Protein AF-A0AAT9HQ01-F1 (afdb_monomer)

Radius of gyration: 21.05 Å; Cα contacts (8 Å, |Δi|>4): 400; chains: 1; bounding box: 46×64×64 Å

Mean predicted aligned error: 8.13 Å

Structure (mmCIF, N/CA/C/O backbone):
data_AF-A0AAT9HQ01-F1
#
_entry.id   AF-A0AAT9HQ01-F1
#
loop_
_atom_site.group_PDB
_atom_site.id
_atom_site.type_symbol
_atom_site.label_atom_id
_atom_site.label_alt_id
_atom_site.label_comp_id
_atom_site.label_asym_id
_atom_site.label_entity_id
_atom_site.label_seq_id
_atom_site.pdbx_PDB_ins_code
_atom_site.Cartn_x
_atom_site.Cartn_y
_atom_site.Cartn_z
_atom_site.occupancy
_atom_site.B_iso_or_equiv
_atom_site.auth_seq_id
_atom_site.auth_comp_id
_atom_site.auth_asym_id
_atom_site.auth_atom_id
_atom_site.pdbx_PDB_model_num
ATOM 1 N N . MET A 1 1 ? 4.605 -14.565 6.034 1.00 62.78 1 MET A N 1
ATOM 2 C CA . MET A 1 1 ? 3.516 -14.767 7.022 1.00 62.78 1 MET A CA 1
ATOM 3 C C . MET A 1 1 ? 3.678 -13.737 8.124 1.00 62.78 1 MET A C 1
ATOM 5 O O . MET A 1 1 ? 4.737 -13.688 8.738 1.00 62.78 1 MET A O 1
ATOM 9 N N . GLY A 1 2 ? 2.665 -12.899 8.318 1.00 86.69 2 GLY A N 1
ATOM 10 C CA . GLY A 1 2 ? 2.632 -11.809 9.292 1.00 86.69 2 GLY A CA 1
ATOM 11 C C . GLY A 1 2 ? 1.196 -11.314 9.465 1.00 86.69 2 GLY A C 1
ATOM 12 O O . GLY A 1 2 ? 0.296 -11.809 8.783 1.00 86.69 2 GLY A O 1
ATOM 13 N N . ASP A 1 3 ? 1.002 -10.347 10.360 1.00 94.06 3 ASP A N 1
ATOM 14 C CA . ASP A 1 3 ? -0.318 -9.856 10.751 1.00 94.06 3 ASP A CA 1
ATOM 15 C C . ASP A 1 3 ? -0.368 -8.325 10.662 1.00 94.06 3 ASP A C 1
ATOM 17 O O . ASP A 1 3 ? 0.546 -7.636 11.123 1.00 94.06 3 ASP A O 1
ATOM 21 N N . GLY A 1 4 ? -1.485 -7.786 10.176 1.00 96.31 4 GLY A N 1
ATOM 22 C CA . GLY A 1 4 ? -1.849 -6.389 10.403 1.00 96.31 4 GLY A CA 1
ATOM 23 C C . GLY A 1 4 ? -2.552 -6.271 11.750 1.00 96.31 4 GLY A C 1
ATOM 24 O O . GLY A 1 4 ? -3.586 -6.908 11.962 1.00 96.31 4 GLY A O 1
ATOM 25 N N . ILE A 1 5 ? -2.013 -5.483 12.685 1.00 96.75 5 ILE A N 1
ATOM 26 C CA . ILE A 1 5 ? -2.546 -5.422 14.054 1.00 96.75 5 ILE A CA 1
ATOM 27 C C . ILE A 1 5 ? -2.873 -3.988 14.463 1.00 96.75 5 ILE A C 1
ATOM 29 O O . ILE A 1 5 ? -2.060 -3.076 14.327 1.00 96.75 5 ILE A O 1
ATOM 33 N N . LEU A 1 6 ? -4.069 -3.802 15.025 1.00 97.25 6 LEU A N 1
ATOM 34 C CA . LEU A 1 6 ? -4.474 -2.572 15.692 1.00 97.25 6 LEU A CA 1
ATOM 35 C C . LEU A 1 6 ? -4.334 -2.751 17.207 1.00 97.25 6 LEU A C 1
ATOM 37 O O . LEU A 1 6 ? -5.050 -3.551 17.811 1.00 97.25 6 LEU A O 1
ATOM 41 N N . PHE A 1 7 ? -3.452 -1.974 17.835 1.00 95.88 7 PHE A N 1
ATOM 42 C CA . PHE A 1 7 ? -3.237 -1.997 19.283 1.00 95.88 7 PHE A CA 1
ATOM 43 C C . PHE A 1 7 ? -3.794 -0.747 19.975 1.00 95.88 7 PHE A C 1
ATOM 45 O O . PHE A 1 7 ? -3.790 0.357 19.430 1.00 95.88 7 PHE A O 1
ATOM 52 N N . SER A 1 8 ? -4.238 -0.915 21.217 1.00 96.00 8 SER A N 1
ATOM 53 C CA . SER A 1 8 ? -4.388 0.174 22.177 1.00 96.00 8 SER A CA 1
ATOM 54 C C . SER A 1 8 ? -3.085 0.334 22.948 1.00 96.00 8 SER A C 1
ATOM 56 O O . SER A 1 8 ? -2.619 -0.628 23.556 1.00 96.00 8 SER A O 1
ATOM 58 N N . ILE A 1 9 ? -2.559 1.556 22.976 1.00 96.12 9 ILE A N 1
ATOM 59 C CA . ILE A 1 9 ? -1.420 1.970 23.812 1.00 96.12 9 ILE A CA 1
ATOM 60 C C . ILE A 1 9 ? -1.845 2.994 24.874 1.00 96.12 9 ILE A C 1
ATOM 62 O O . ILE A 1 9 ? -1.054 3.826 25.301 1.00 96.12 9 ILE A O 1
ATOM 66 N N . LYS A 1 10 ? -3.126 2.980 25.275 1.00 96.06 10 LYS A N 1
ATOM 67 C CA . LYS A 1 10 ? -3.632 3.872 26.334 1.00 96.06 10 LYS A CA 1
ATOM 68 C C . LYS A 1 10 ? -2.868 3.673 27.650 1.00 96.06 10 LYS A C 1
ATOM 70 O O . LYS A 1 10 ? -2.647 4.638 28.369 1.00 96.06 10 LYS A O 1
ATOM 75 N N . ASP A 1 11 ? -2.502 2.427 27.932 1.00 96.81 11 ASP A N 1
ATOM 76 C CA . ASP A 1 11 ? -1.495 2.048 28.917 1.00 96.81 11 ASP A CA 1
ATOM 77 C C . ASP A 1 11 ? -0.272 1.531 28.132 1.00 96.81 11 ASP A C 1
ATOM 79 O O . ASP A 1 11 ? -0.338 0.425 27.585 1.00 96.81 11 ASP A O 1
ATOM 83 N N . PRO A 1 12 ? 0.796 2.338 27.973 1.00 95.81 12 PRO A N 1
ATOM 84 C CA . PRO A 1 12 ? 1.951 1.969 27.154 1.00 95.81 12 PRO A CA 1
ATOM 85 C C . PRO A 1 12 ? 2.730 0.760 27.680 1.00 95.81 12 PRO A C 1
ATOM 87 O O . PRO A 1 12 ? 3.329 0.039 26.886 1.00 95.81 12 PRO A O 1
ATOM 90 N N . GLU A 1 13 ? 2.709 0.515 28.994 1.00 97.62 13 GLU A N 1
ATOM 91 C CA . GLU A 1 13 ? 3.384 -0.636 29.611 1.00 97.62 13 GLU A CA 1
ATOM 92 C C . GLU A 1 13 ? 2.579 -1.929 29.429 1.00 97.62 13 GLU A C 1
ATOM 94 O O . GLU A 1 13 ? 3.114 -3.034 29.539 1.00 97.62 13 GLU A O 1
ATOM 99 N N . ARG A 1 14 ? 1.281 -1.804 29.123 1.00 96.88 14 ARG A N 1
ATOM 100 C CA . ARG A 1 14 ? 0.354 -2.926 28.942 1.00 96.88 14 ARG A CA 1
ATOM 101 C C . ARG A 1 14 ? -0.478 -2.759 27.666 1.00 96.88 14 ARG A C 1
ATOM 103 O O . ARG A 1 14 ? -1.708 -2.633 27.740 1.00 96.88 14 ARG A O 1
ATOM 110 N N . PRO A 1 15 ? 0.156 -2.785 26.479 1.00 96.56 15 PRO A N 1
ATOM 111 C CA . PRO A 1 15 ? -0.559 -2.652 25.222 1.00 96.56 15 PRO A CA 1
ATOM 112 C C . PRO A 1 15 ? -1.536 -3.814 25.033 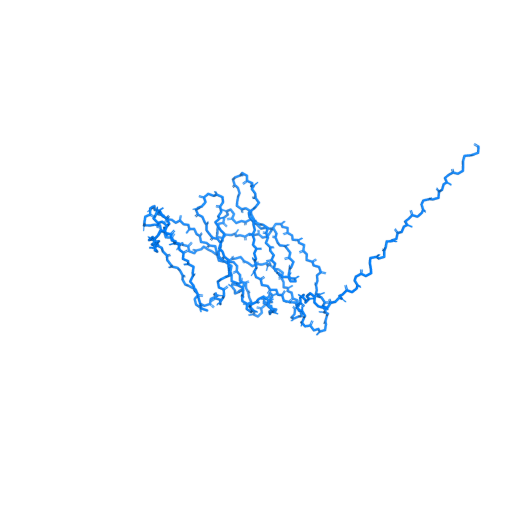1.00 96.56 15 PRO A C 1
ATOM 114 O O . PRO A 1 15 ? -1.274 -4.954 25.424 1.00 96.56 15 PRO A O 1
ATOM 117 N N . ARG A 1 16 ? -2.672 -3.538 24.392 1.00 96.62 16 ARG A N 1
ATOM 118 C CA . ARG A 1 16 ? -3.693 -4.559 24.123 1.00 96.62 16 ARG A CA 1
ATOM 119 C C . ARG A 1 16 ? -4.059 -4.599 22.652 1.00 96.62 16 ARG A C 1
ATOM 121 O O . ARG A 1 16 ? -4.331 -3.565 22.049 1.00 96.62 16 ARG A O 1
ATOM 128 N N . VAL A 1 17 ? -4.156 -5.804 22.099 1.00 97.19 17 VAL A N 1
ATOM 129 C CA . VAL A 1 17 ? -4.714 -6.032 20.761 1.00 97.19 17 VAL A CA 1
ATOM 130 C C . VAL A 1 17 ? -6.189 -5.634 20.754 1.00 97.19 17 VAL A C 1
ATOM 132 O O . VAL A 1 17 ? -6.977 -6.112 21.573 1.00 97.19 17 VAL A O 1
ATOM 135 N N . ILE A 1 18 ? -6.556 -4.733 19.849 1.00 97.69 18 ILE A N 1
ATOM 136 C CA . ILE A 1 18 ? -7.951 -4.394 19.564 1.00 97.69 18 ILE A CA 1
ATOM 137 C C . ILE A 1 18 ? -8.469 -5.299 18.452 1.00 97.69 18 ILE A C 1
ATOM 139 O O . ILE A 1 18 ? -9.523 -5.904 18.612 1.00 97.69 18 ILE A O 1
ATOM 143 N N . ASP A 1 19 ? -7.725 -5.389 17.352 1.00 98.12 19 ASP A N 1
ATOM 144 C CA . ASP A 1 19 ? -8.092 -6.223 16.216 1.00 98.12 19 ASP A CA 1
ATOM 145 C C . ASP A 1 19 ? -6.855 -6.689 15.449 1.00 98.12 19 ASP A C 1
ATOM 147 O O . ASP A 1 19 ? -5.778 -6.092 15.566 1.00 98.12 19 ASP A O 1
ATOM 151 N N . ARG A 1 20 ? -7.019 -7.760 14.677 1.00 97.12 20 ARG A N 1
ATOM 152 C CA . ARG A 1 20 ? -5.961 -8.402 13.899 1.00 97.12 20 ARG A CA 1
ATOM 153 C C . ARG A 1 20 ? -6.525 -8.903 12.578 1.00 97.12 20 ARG A C 1
ATOM 155 O O . ARG A 1 20 ? -7.566 -9.554 12.561 1.00 97.12 20 ARG A O 1
ATOM 162 N N . VAL A 1 21 ? -5.793 -8.661 11.501 1.00 97.00 21 VAL A N 1
ATOM 163 C CA . VAL A 1 21 ? -6.095 -9.181 10.168 1.00 97.00 21 VAL A CA 1
ATOM 164 C C . VAL A 1 21 ? -4.926 -9.993 9.637 1.00 97.00 21 VAL A C 1
ATOM 166 O O . VAL A 1 21 ? -3.764 -9.719 9.939 1.00 97.00 21 VAL A O 1
ATOM 169 N N . GLN A 1 22 ? -5.268 -11.002 8.848 1.00 96.00 22 GLN A N 1
ATOM 170 C CA . GLN A 1 22 ? -4.336 -11.853 8.129 1.00 96.00 22 GLN A CA 1
ATOM 171 C C . GLN A 1 22 ? -4.837 -12.001 6.702 1.00 96.00 22 GLN A C 1
ATOM 173 O O . GLN A 1 22 ? -6.042 -12.097 6.466 1.00 96.00 22 GLN A O 1
ATOM 178 N N . ASP A 1 23 ? -3.899 -12.059 5.772 1.00 94.75 23 ASP A N 1
ATOM 179 C CA . ASP A 1 23 ? -4.165 -12.289 4.362 1.00 94.75 23 ASP A CA 1
ATOM 180 C C . ASP A 1 23 ? -3.096 -13.239 3.832 1.00 94.75 23 ASP A C 1
ATOM 182 O O . ASP A 1 23 ? -2.093 -12.848 3.250 1.00 94.75 23 ASP A O 1
ATOM 186 N N . ASN A 1 24 ? -3.296 -14.525 4.110 1.00 91.81 24 ASN A N 1
ATOM 187 C CA . ASN A 1 24 ? -2.327 -15.565 3.769 1.00 91.81 24 ASN A CA 1
ATOM 188 C C . ASN A 1 24 ? -2.343 -15.931 2.275 1.00 91.81 24 ASN A C 1
ATOM 190 O O . ASN A 1 24 ? -1.598 -16.820 1.867 1.00 91.81 24 ASN A O 1
ATOM 194 N N . VAL A 1 25 ? -3.214 -15.294 1.484 1.00 93.06 25 VAL A N 1
ATOM 195 C CA . VAL A 1 25 ? -3.329 -15.521 0.040 1.00 93.06 25 VAL A CA 1
ATOM 196 C C . VAL A 1 25 ? -2.535 -14.465 -0.718 1.00 93.06 25 VAL A C 1
ATOM 198 O O . VAL A 1 25 ? -1.745 -14.825 -1.591 1.00 93.06 25 VAL A O 1
ATOM 201 N N . ASN A 1 26 ? -2.714 -13.185 -0.374 1.00 93.75 26 ASN A N 1
ATOM 202 C CA . ASN A 1 26 ? -2.123 -12.087 -1.134 1.00 93.75 26 ASN A CA 1
ATOM 203 C C . ASN A 1 26 ? -0.935 -11.415 -0.439 1.00 93.75 26 ASN A C 1
ATOM 205 O O . ASN A 1 26 ? -0.061 -10.915 -1.140 1.00 93.75 26 ASN A O 1
ATOM 209 N N . PHE A 1 27 ? -0.862 -11.433 0.898 1.00 94.19 27 PHE A N 1
ATOM 210 C CA . PHE A 1 27 ? 0.226 -10.795 1.645 1.00 94.19 27 PHE A CA 1
ATOM 211 C C . PHE A 1 27 ? 1.318 -11.793 2.035 1.00 94.19 27 PHE A C 1
ATOM 213 O O . PHE A 1 27 ? 1.088 -12.764 2.766 1.00 94.19 27 P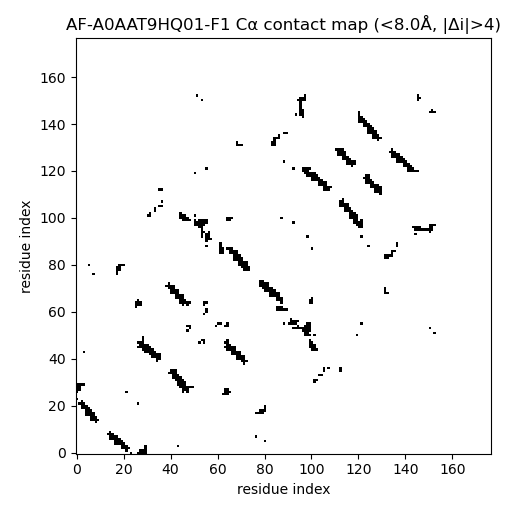HE A O 1
ATOM 220 N N . ALA A 1 28 ? 2.553 -11.504 1.632 1.00 90.56 28 ALA A N 1
ATOM 221 C CA . ALA A 1 28 ? 3.721 -12.298 1.998 1.00 90.56 28 ALA A CA 1
ATOM 222 C C . ALA A 1 28 ? 4.529 -11.655 3.135 1.00 90.56 28 ALA A C 1
ATOM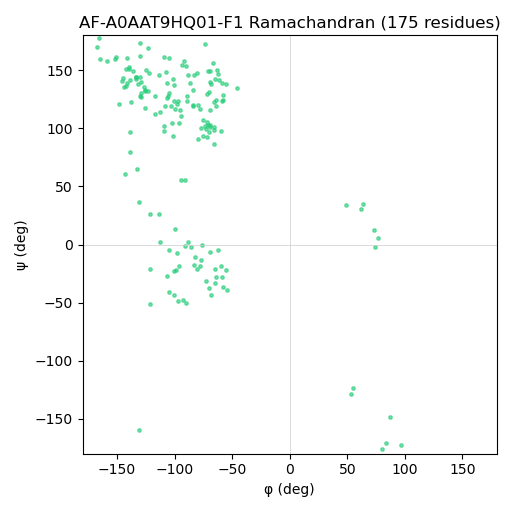 224 O O . ALA A 1 28 ? 4.928 -12.355 4.083 1.00 90.56 28 ALA A O 1
ATOM 225 N N . PHE A 1 29 ? 4.738 -10.339 3.059 1.00 90.56 29 PHE A N 1
ATOM 226 C CA . PHE A 1 29 ? 5.628 -9.567 3.916 1.00 90.56 29 PHE A CA 1
ATOM 227 C C . PHE A 1 29 ? 4.996 -8.228 4.323 1.00 90.56 29 PHE A C 1
ATOM 229 O O . PHE A 1 29 ? 5.060 -7.234 3.608 1.00 90.56 29 PHE A O 1
ATOM 236 N N . TRP A 1 30 ? 4.403 -8.200 5.517 1.00 94.75 30 TRP A N 1
ATOM 237 C CA . TRP A 1 30 ? 3.790 -7.006 6.104 1.00 94.75 30 TRP A CA 1
ATOM 238 C C . TRP A 1 30 ? 4.874 -5.998 6.499 1.00 94.75 30 TRP A C 1
ATOM 240 O O . TRP A 1 30 ? 5.482 -6.123 7.561 1.00 94.75 30 TRP A O 1
ATOM 250 N N . HIS A 1 31 ? 5.126 -5.022 5.633 1.00 95.50 31 HIS A N 1
ATOM 251 C CA . HIS A 1 31 ? 6.282 -4.136 5.734 1.00 95.50 31 HIS A CA 1
ATOM 252 C C . HIS A 1 31 ? 5.991 -2.844 6.504 1.00 95.50 31 HIS A C 1
ATOM 254 O O . HIS A 1 31 ? 6.748 -2.455 7.392 1.00 95.50 31 HIS A O 1
ATOM 260 N N . SER A 1 32 ? 4.887 -2.167 6.176 1.00 95.62 32 SER A N 1
ATOM 261 C CA . SER A 1 32 ? 4.564 -0.857 6.746 1.00 95.62 32 SER A CA 1
ATOM 262 C C . SER A 1 32 ? 3.073 -0.698 7.034 1.00 95.62 32 SER A C 1
ATOM 264 O O . SER A 1 32 ? 2.244 -1.437 6.499 1.00 95.62 32 SER A O 1
ATOM 266 N N . ALA A 1 33 ? 2.738 0.260 7.903 1.00 96.94 33 ALA A N 1
ATOM 267 C CA . ALA A 1 33 ? 1.368 0.636 8.224 1.00 96.94 33 ALA A CA 1
ATOM 268 C C . ALA A 1 33 ? 1.244 2.163 8.317 1.00 96.94 33 ALA A C 1
ATOM 270 O O . ALA A 1 33 ? 1.916 2.793 9.135 1.00 96.94 33 ALA A O 1
ATOM 271 N N . THR A 1 34 ? 0.355 2.756 7.520 1.00 97.69 34 THR A N 1
ATOM 272 C CA . THR A 1 34 ? 0.124 4.208 7.504 1.00 97.69 34 THR A CA 1
ATOM 273 C C . THR A 1 34 ? -1.349 4.517 7.724 1.00 97.69 34 THR A C 1
ATOM 275 O O . THR A 1 34 ? -2.202 4.149 6.916 1.00 97.69 34 THR A O 1
ATOM 278 N N . PHE A 1 35 ? -1.673 5.214 8.813 1.00 97.75 35 PHE A N 1
ATOM 279 C CA . PHE A 1 35 ? -3.016 5.763 9.001 1.00 97.75 35 PHE A CA 1
ATOM 280 C C . PHE A 1 35 ? -3.249 6.931 8.050 1.00 97.75 35 PHE A C 1
ATOM 282 O O . PHE A 1 35 ? -2.318 7.674 7.763 1.00 97.75 35 PHE A O 1
ATOM 289 N N . ASN A 1 36 ? -4.491 7.144 7.614 1.00 97.75 36 ASN A N 1
ATOM 290 C CA . ASN A 1 36 ? -4.861 8.410 6.980 1.00 97.75 36 ASN A CA 1
ATOM 291 C C . ASN A 1 36 ? -4.963 9.548 8.016 1.00 97.75 36 ASN A C 1
ATOM 293 O O . ASN A 1 36 ? -4.952 9.313 9.224 1.00 97.75 36 ASN A O 1
ATOM 297 N N . GLN A 1 37 ? -5.151 10.791 7.557 1.00 95.12 37 GLN A N 1
ATOM 298 C CA . GLN A 1 37 ? -5.155 11.968 8.442 1.00 95.12 37 GLN A CA 1
ATOM 299 C C . GLN A 1 37 ? -6.224 11.923 9.545 1.00 95.12 37 GLN A C 1
ATOM 301 O O . GLN A 1 37 ? -6.066 12.528 10.601 1.00 95.12 37 GLN A O 1
ATOM 306 N N . LYS A 1 38 ? -7.337 11.223 9.307 1.00 96.00 38 LYS A N 1
ATOM 307 C CA . LYS A 1 38 ? -8.436 11.088 10.275 1.00 96.00 38 LYS A CA 1
ATOM 308 C C . LYS A 1 38 ? -8.288 9.870 11.188 1.00 96.00 38 LYS A C 1
ATOM 310 O O . LYS A 1 38 ? -9.169 9.647 12.016 1.00 96.00 38 LYS A O 1
ATOM 315 N N . ALA A 1 39 ? -7.234 9.071 11.008 1.00 96.38 39 ALA A N 1
ATOM 316 C CA . ALA A 1 39 ? -7.021 7.793 11.681 1.00 96.38 39 ALA A CA 1
ATOM 317 C C . ALA A 1 39 ? -8.252 6.864 11.628 1.00 96.38 39 ALA A C 1
ATOM 319 O O . ALA A 1 39 ? -8.540 6.129 12.574 1.00 96.38 39 ALA A O 1
ATOM 320 N N . ASN A 1 40 ? -9.002 6.917 10.523 1.00 97.81 40 ASN A N 1
ATOM 321 C CA . ASN A 1 40 ? -10.167 6.065 10.277 1.00 97.81 40 ASN A CA 1
ATOM 322 C C . ASN A 1 40 ? -9.941 5.069 9.132 1.00 97.81 40 ASN A C 1
ATOM 324 O O . ASN A 1 40 ? -10.848 4.309 8.799 1.00 97.81 40 ASN A O 1
ATOM 328 N N . LYS A 1 41 ? -8.741 5.070 8.552 1.00 98.38 41 LYS A N 1
ATOM 329 C CA . LYS A 1 41 ? -8.249 4.095 7.583 1.00 98.38 41 LYS A CA 1
ATOM 330 C C . LYS A 1 41 ? -6.792 3.783 7.889 1.00 98.38 41 LYS A C 1
ATOM 332 O O . LYS A 1 41 ? -6.084 4.654 8.402 1.00 98.38 41 LYS A O 1
ATOM 337 N N . VAL A 1 42 ? -6.348 2.591 7.527 1.00 98.25 42 VAL A N 1
ATOM 338 C CA . VAL A 1 42 ? -4.937 2.201 7.526 1.00 98.25 42 VAL A CA 1
ATOM 339 C C . VAL A 1 42 ? -4.595 1.537 6.199 1.00 98.25 42 VAL A C 1
ATOM 341 O O . VAL A 1 42 ? -5.384 0.761 5.656 1.00 98.25 42 VAL A O 1
ATOM 344 N N . VAL A 1 43 ? -3.427 1.880 5.676 1.00 98.38 43 VAL A N 1
ATOM 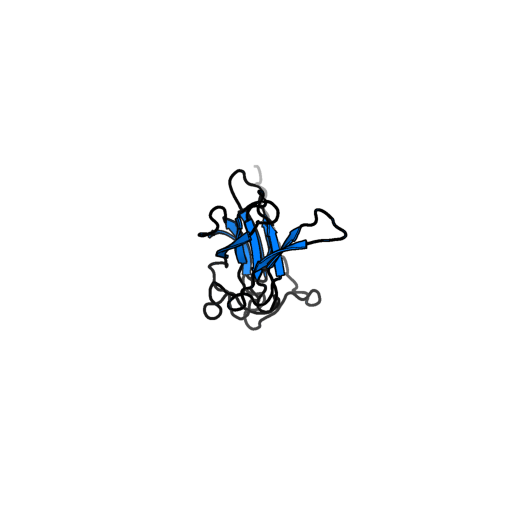345 C CA . VAL A 1 43 ? -2.801 1.233 4.528 1.00 98.38 43 VAL A CA 1
ATOM 346 C C . VAL A 1 43 ? -1.699 0.335 5.069 1.00 98.38 43 VAL A C 1
ATOM 348 O O . VAL A 1 43 ? -0.792 0.838 5.733 1.00 98.38 43 VAL A O 1
ATOM 351 N N . PHE A 1 44 ? -1.801 -0.968 4.827 1.00 97.94 44 PHE A N 1
ATOM 352 C CA . PHE A 1 44 ? -0.721 -1.920 5.077 1.00 97.94 44 PHE A CA 1
ATOM 353 C C . PHE A 1 44 ? -0.011 -2.237 3.769 1.00 97.94 44 PHE A C 1
ATOM 355 O O . PHE A 1 44 ? -0.677 -2.457 2.765 1.00 97.94 44 PHE A O 1
ATOM 362 N N . THR A 1 45 ? 1.312 -2.302 3.786 1.00 97.06 45 THR A N 1
ATOM 363 C CA . THR A 1 45 ? 2.119 -2.537 2.580 1.00 97.06 45 THR A CA 1
ATOM 364 C C . THR A 1 45 ? 2.664 -3.963 2.570 1.00 97.06 45 THR A C 1
ATOM 366 O O . THR A 1 45 ? 3.281 -4.371 3.558 1.00 97.06 45 THR A O 1
ATOM 369 N N . ASP A 1 46 ? 2.456 -4.701 1.476 1.00 95.94 46 ASP A N 1
ATOM 370 C CA . ASP A 1 46 ? 3.091 -5.999 1.218 1.00 95.94 46 ASP A CA 1
ATOM 371 C C . ASP A 1 46 ? 4.356 -5.831 0.370 1.00 95.94 46 ASP A C 1
ATOM 373 O O . ASP A 1 46 ? 4.281 -5.545 -0.824 1.00 95.94 46 ASP A O 1
ATOM 377 N N . GLU A 1 47 ? 5.522 -6.058 0.967 1.00 91.62 47 GLU A N 1
ATOM 378 C CA . GLU A 1 47 ? 6.811 -6.006 0.271 1.00 91.62 47 GLU A CA 1
ATOM 379 C C . GLU A 1 47 ? 7.237 -7.406 -0.206 1.00 91.62 47 GLU A C 1
ATOM 381 O O . GLU A 1 47 ? 8.296 -7.941 0.142 1.00 91.62 47 GLU A O 1
ATOM 386 N N . LEU A 1 48 ? 6.361 -8.045 -0.984 1.00 92.94 48 LEU A N 1
ATOM 387 C CA . LEU A 1 48 ? 6.623 -9.331 -1.627 1.00 92.94 48 LEU A CA 1
ATOM 388 C C . LEU A 1 48 ? 8.009 -9.370 -2.296 1.00 92.94 48 LEU A C 1
ATOM 390 O O . LEU A 1 48 ? 8.422 -8.458 -3.008 1.00 92.94 48 LEU A O 1
ATOM 394 N N . GLY A 1 49 ? 8.738 -10.466 -2.078 1.00 90.12 49 GLY A N 1
ATOM 395 C CA . GLY A 1 49 ? 10.097 -10.617 -2.601 1.00 90.12 49 GLY A CA 1
ATOM 396 C C . GLY A 1 49 ? 11.146 -9.764 -1.880 1.00 90.12 49 GLY A C 1
ATOM 397 O O . GLY A 1 49 ? 12.263 -9.643 -2.383 1.00 90.12 49 GLY A O 1
ATOM 398 N N . GLY A 1 50 ? 10.803 -9.179 -0.722 1.00 89.12 50 GLY A N 1
ATOM 399 C CA . GLY A 1 50 ? 11.730 -8.479 0.174 1.00 89.12 50 GLY A CA 1
ATOM 400 C C . GLY A 1 50 ? 12.398 -7.266 -0.465 1.00 89.12 50 GLY A C 1
ATOM 401 O O . GLY A 1 50 ? 13.571 -7.008 -0.208 1.00 89.12 50 GLY A O 1
ATOM 402 N N . GLY A 1 51 ? 11.703 -6.614 -1.398 1.00 87.31 51 GLY A N 1
ATOM 403 C CA . GLY A 1 51 ? 12.231 -5.471 -2.133 1.00 87.31 51 GLY A CA 1
ATOM 404 C C . GLY A 1 51 ? 13.269 -5.817 -3.198 1.00 87.31 51 GLY A C 1
ATOM 405 O O . GLY A 1 51 ? 13.719 -4.926 -3.906 1.00 87.31 51 GLY A O 1
ATOM 406 N N . GLY A 1 52 ? 13.655 -7.086 -3.353 1.00 90.44 52 GLY A N 1
ATOM 407 C CA . GLY A 1 52 ? 14.654 -7.518 -4.333 1.00 90.44 52 GLY A CA 1
ATOM 408 C C . GLY A 1 52 ? 14.074 -8.089 -5.626 1.00 90.44 52 GLY A C 1
ATOM 409 O O . GLY A 1 52 ? 14.764 -8.099 -6.635 1.00 90.44 52 GLY A O 1
ATOM 410 N N . ALA A 1 53 ? 12.827 -8.561 -5.622 1.00 93.19 53 ALA A N 1
ATOM 411 C CA . ALA A 1 53 ? 12.236 -9.250 -6.770 1.00 93.19 53 ALA A CA 1
ATOM 412 C C . ALA A 1 53 ? 11.454 -8.317 -7.710 1.00 93.19 53 ALA A C 1
ATOM 414 O O . ALA A 1 53 ? 10.901 -7.294 -7.293 1.00 93.19 53 ALA A O 1
ATOM 415 N N . ALA A 1 54 ? 11.345 -8.713 -8.979 1.00 94.12 54 ALA A N 1
ATOM 416 C CA . ALA A 1 54 ? 10.464 -8.076 -9.951 1.00 94.12 54 ALA A CA 1
ATOM 417 C C . ALA A 1 54 ? 9.023 -8.556 -9.764 1.00 94.12 54 ALA A C 1
ATOM 419 O O . ALA A 1 54 ? 8.614 -9.575 -10.313 1.00 94.12 54 ALA A O 1
ATOM 420 N N . THR A 1 55 ? 8.248 -7.845 -8.940 1.00 96.25 55 THR A N 1
ATOM 421 C CA . THR A 1 55 ? 6.875 -8.268 -8.616 1.00 96.25 55 THR A CA 1
ATOM 422 C C . THR A 1 55 ? 5.796 -7.451 -9.318 1.00 96.25 55 THR A C 1
ATOM 424 O O . THR A 1 55 ? 4.617 -7.781 -9.225 1.00 96.25 55 THR A O 1
ATOM 427 N N . CYS A 1 56 ? 6.151 -6.399 -10.054 1.00 96.00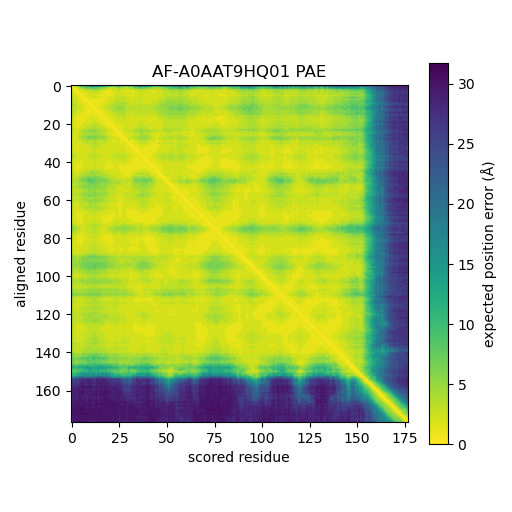 56 CYS A N 1
ATOM 428 C CA . CYS A 1 56 ? 5.204 -5.562 -10.794 1.00 96.00 56 CYS A CA 1
ATOM 429 C C . CYS A 1 56 ? 4.986 -6.061 -12.229 1.00 96.00 56 CYS A C 1
ATOM 431 O O . CYS A 1 56 ? 5.152 -5.302 -13.175 1.00 96.00 56 CYS A O 1
ATOM 433 N N . ASN A 1 57 ? 4.594 -7.321 -12.412 1.00 95.06 57 ASN A N 1
ATOM 434 C CA . ASN A 1 57 ? 4.334 -7.911 -13.729 1.00 95.06 57 ASN A CA 1
ATOM 435 C C . ASN A 1 57 ? 2.970 -8.625 -13.771 1.00 95.06 57 ASN A C 1
ATOM 437 O O . ASN A 1 57 ? 2.257 -8.720 -12.765 1.00 95.06 57 ASN A O 1
ATOM 441 N N . ALA A 1 58 ? 2.580 -9.080 -14.962 1.00 94.88 58 ALA A N 1
ATOM 442 C CA . ALA A 1 58 ? 1.276 -9.700 -15.192 1.00 94.88 58 ALA A CA 1
ATOM 443 C C . ALA A 1 58 ? 1.101 -11.025 -14.430 1.00 94.88 58 ALA A C 1
ATOM 445 O O . ALA A 1 58 ? -0.006 -11.333 -13.995 1.00 94.88 58 ALA A O 1
ATOM 446 N N . GLU A 1 59 ? 2.182 -11.787 -14.241 1.00 94.94 59 GLU A N 1
ATOM 447 C CA . GLU A 1 59 ? 2.154 -13.078 -13.546 1.00 94.94 59 GLU A CA 1
ATOM 448 C C . GLU A 1 59 ? 1.858 -12.918 -12.049 1.00 94.94 59 GLU A C 1
ATOM 450 O O . GLU A 1 59 ? 1.033 -13.645 -11.486 1.00 94.94 59 GLU A O 1
ATOM 455 N N . ILE A 1 60 ? 2.491 -11.942 -11.391 1.00 95.94 60 ILE A N 1
ATOM 456 C CA . ILE A 1 60 ? 2.216 -11.656 -9.980 1.00 95.94 60 ILE A CA 1
ATOM 457 C C . ILE A 1 60 ? 0.824 -11.045 -9.808 1.00 95.94 60 ILE A C 1
ATOM 459 O O . ILE A 1 60 ? 0.112 -11.402 -8.861 1.00 95.94 60 ILE A O 1
ATOM 463 N N . GLY A 1 61 ? 0.414 -10.192 -10.746 1.00 95.81 61 GLY A N 1
ATOM 464 C CA . GLY A 1 61 ? -0.901 -9.567 -10.755 1.00 95.81 61 GLY A CA 1
ATOM 465 C C . GLY A 1 61 ? -1.019 -8.366 -9.802 1.00 95.81 61 GLY A C 1
ATOM 466 O O . GLY A 1 61 ? -0.027 -7.927 -9.203 1.00 95.81 61 GLY A O 1
ATOM 467 N N . PRO A 1 62 ? -2.232 -7.796 -9.688 1.00 95.88 62 PRO A N 1
ATOM 468 C CA . PRO A 1 62 ? -2.464 -6.528 -8.998 1.00 95.88 62 PRO A CA 1
ATOM 469 C C . PRO A 1 62 ? -2.556 -6.644 -7.469 1.00 95.88 62 PRO A C 1
ATOM 471 O O . PRO A 1 62 ? -2.343 -5.647 -6.789 1.00 95.88 62 PRO A O 1
ATOM 474 N N . ASP A 1 63 ? -2.854 -7.830 -6.932 1.00 96.75 63 ASP A N 1
ATOM 475 C CA . ASP A 1 63 ? -3.224 -7.987 -5.514 1.00 96.75 63 ASP A CA 1
ATOM 476 C C . ASP A 1 63 ? -2.051 -8.394 -4.607 1.00 96.75 63 ASP A C 1
ATOM 478 O O . ASP A 1 63 ? -2.111 -8.217 -3.394 1.00 96.75 63 ASP A O 1
ATOM 482 N N . ARG A 1 64 ? -0.971 -8.928 -5.187 1.00 96.25 64 ARG A N 1
ATOM 483 C CA . ARG A 1 64 ? 0.227 -9.395 -4.469 1.00 96.25 64 ARG A CA 1
ATOM 484 C C . ARG A 1 64 ? 1.350 -8.368 -4.557 1.00 96.25 64 ARG A C 1
ATOM 486 O O . ARG A 1 64 ? 1.539 -7.778 -5.624 1.00 96.25 64 ARG A O 1
ATOM 493 N N . GLY A 1 65 ? 2.128 -8.172 -3.492 1.00 95.44 65 GLY A N 1
ATOM 494 C CA . GLY A 1 65 ? 3.145 -7.114 -3.458 1.00 95.44 65 GLY A CA 1
ATOM 495 C C . GLY A 1 65 ? 2.531 -5.712 -3.560 1.00 95.44 65 GLY A C 1
ATOM 496 O O . GLY A 1 65 ? 3.057 -4.845 -4.262 1.00 95.44 65 GLY A O 1
ATOM 497 N N . ALA A 1 66 ? 1.347 -5.556 -2.970 1.00 97.56 66 ALA A N 1
ATOM 498 C CA . ALA A 1 66 ? 0.455 -4.413 -3.095 1.00 97.56 66 ALA A CA 1
ATOM 499 C C . ALA A 1 66 ? 0.153 -3.802 -1.720 1.00 97.56 66 ALA A C 1
ATOM 501 O O . ALA A 1 66 ? 0.425 -4.386 -0.671 1.00 97.56 66 ALA A O 1
ATOM 502 N N . ASP A 1 67 ? -0.469 -2.631 -1.717 1.00 98.25 67 ASP A N 1
ATOM 503 C CA . ASP A 1 67 ? -1.033 -2.053 -0.508 1.00 98.25 67 ASP A CA 1
ATOM 504 C C . ASP A 1 67 ? -2.434 -2.602 -0.244 1.00 98.25 67 ASP A C 1
ATOM 506 O O . ASP A 1 67 ? -3.288 -2.600 -1.125 1.00 98.25 67 ASP A O 1
ATOM 510 N N . GLY A 1 68 ? -2.707 -3.015 0.987 1.00 98.19 68 GLY A N 1
ATOM 511 C CA . GLY A 1 68 ? -4.024 -3.388 1.482 1.00 98.19 68 GLY A CA 1
ATOM 512 C C . GLY A 1 68 ? -4.652 -2.221 2.234 1.00 98.19 68 GLY A C 1
ATOM 513 O O . GLY A 1 68 ? -4.108 -1.747 3.236 1.00 98.19 68 GLY A O 1
ATOM 514 N N . ILE A 1 69 ? -5.817 -1.764 1.777 1.00 98.69 69 ILE A N 1
ATOM 515 C CA . ILE A 1 69 ? -6.523 -0.617 2.357 1.00 98.69 69 ILE A CA 1
ATOM 516 C C . ILE A 1 69 ? -7.646 -1.121 3.257 1.00 98.69 69 ILE A C 1
ATOM 518 O O . ILE A 1 69 ? -8.551 -1.836 2.817 1.00 98.69 69 ILE A O 1
ATOM 522 N N . TYR A 1 70 ? -7.611 -0.700 4.519 1.00 98.69 70 TYR A N 1
ATOM 523 C CA . TYR A 1 70 ? -8.581 -1.088 5.534 1.00 98.69 70 TYR A CA 1
ATOM 524 C C . TYR A 1 70 ? -9.245 0.147 6.131 1.00 98.69 70 TYR A C 1
ATOM 526 O O . TYR A 1 70 ? -8.573 1.085 6.561 1.00 98.69 70 TYR A O 1
ATOM 534 N N . ASP A 1 71 ? -10.571 0.127 6.225 1.00 98.69 71 ASP A N 1
ATOM 535 C CA . ASP A 1 71 ? -11.293 1.081 7.064 1.00 98.69 71 ASP A CA 1
ATOM 536 C C . ASP A 1 71 ? -11.253 0.620 8.525 1.00 98.69 71 ASP A C 1
ATOM 538 O O . ASP A 1 71 ? -11.317 -0.575 8.821 1.00 98.69 71 ASP A O 1
ATOM 542 N N . ILE A 1 72 ? -11.229 1.577 9.448 1.00 98.56 72 ILE A N 1
ATOM 543 C CA . ILE A 1 72 ? -11.350 1.330 10.885 1.00 98.56 72 ILE A CA 1
ATOM 544 C C . ILE A 1 72 ? -12.773 1.691 11.297 1.00 98.56 72 ILE A C 1
ATOM 546 O O . ILE A 1 72 ? -13.135 2.865 11.402 1.00 98.56 72 ILE A O 1
ATOM 550 N N . VAL A 1 73 ? -13.593 0.671 11.531 1.00 98.12 73 VAL A N 1
ATOM 551 C CA . VAL A 1 73 ? -15.003 0.828 11.916 1.00 98.12 73 VAL A CA 1
ATOM 552 C C . VAL A 1 73 ? -15.195 0.541 13.399 1.00 98.12 73 VAL A C 1
ATOM 554 O O . VAL A 1 73 ? -14.369 -0.119 14.014 1.00 98.12 73 VAL A O 1
ATOM 557 N N . GLY A 1 74 ? -16.297 0.999 13.992 1.00 97.31 74 GLY A N 1
ATOM 558 C CA . GLY A 1 74 ? -16.562 0.820 15.423 1.00 97.31 74 GLY A CA 1
ATOM 559 C C . GLY A 1 74 ? -15.886 1.879 16.302 1.00 97.31 74 GLY A C 1
ATOM 560 O O . GLY A 1 74 ? -15.406 2.902 15.820 1.00 97.31 74 GLY A O 1
ATOM 561 N N . LYS A 1 75 ? -15.911 1.677 17.626 1.00 94.75 75 LYS A N 1
ATOM 562 C CA . LYS A 1 75 ? -15.418 2.654 18.616 1.00 94.75 75 LYS A CA 1
ATOM 563 C C . LYS A 1 75 ? -14.717 1.964 19.783 1.00 94.75 75 LYS A C 1
ATOM 565 O O . LYS A 1 75 ? -15.076 0.847 20.150 1.00 94.75 75 LYS A O 1
ATOM 570 N N . GLY A 1 76 ? -13.750 2.660 20.385 1.00 92.69 76 GLY A N 1
ATOM 571 C CA . GLY A 1 76 ? -13.010 2.176 21.553 1.00 92.69 76 GLY A CA 1
ATOM 572 C C . GLY A 1 76 ? -12.376 0.812 21.290 1.00 92.69 76 GLY A C 1
ATOM 573 O O . GLY A 1 76 ? -11.647 0.644 20.314 1.00 92.69 76 GLY A O 1
ATOM 574 N N . ASP A 1 77 ? -12.704 -0.159 22.131 1.00 93.25 77 ASP A N 1
ATOM 575 C CA . ASP A 1 77 ? -12.154 -1.518 22.066 1.00 93.25 77 ASP A CA 1
ATOM 576 C C . ASP A 1 77 ? -12.912 -2.436 21.108 1.00 93.25 77 ASP A C 1
ATOM 578 O O . ASP A 1 77 ? -12.522 -3.578 20.906 1.00 93.25 77 ASP A O 1
ATOM 582 N N . LYS A 1 78 ? -13.983 -1.924 20.494 1.00 95.75 78 LYS A N 1
ATOM 583 C CA . LYS A 1 78 ? -14.771 -2.611 19.467 1.00 95.75 78 LYS A CA 1
ATOM 584 C C . LYS A 1 78 ? -14.403 -2.146 18.056 1.00 95.75 78 LYS A C 1
ATOM 586 O O . LYS A 1 78 ? -15.191 -2.353 17.133 1.00 95.75 78 LYS A O 1
ATOM 591 N N . ARG A 1 79 ? -13.282 -1.430 17.897 1.00 97.56 79 ARG A N 1
ATOM 592 C CA . ARG A 1 79 ? -12.793 -1.049 16.569 1.00 97.56 79 ARG A CA 1
ATOM 593 C C . ARG A 1 79 ? -12.396 -2.303 15.797 1.00 97.56 79 ARG A C 1
ATOM 595 O O . ARG A 1 79 ? -11.861 -3.226 16.397 1.00 97.56 79 ARG A O 1
ATOM 602 N N . LYS A 1 80 ? -12.665 -2.317 14.496 1.00 98.19 80 LYS A N 1
ATOM 603 C CA . LYS A 1 80 ? -12.306 -3.414 13.599 1.00 98.19 80 LYS A CA 1
ATOM 604 C C . LYS A 1 80 ? -11.674 -2.895 12.318 1.00 98.19 80 LYS A C 1
ATOM 606 O O . LYS A 1 80 ? -12.094 -1.849 11.818 1.00 98.19 80 LYS A O 1
ATOM 611 N N . LEU A 1 81 ? -10.711 -3.643 11.803 1.00 98.50 81 LEU A N 1
ATOM 612 C CA . LEU A 1 81 ? -10.105 -3.467 10.493 1.00 98.50 81 LEU A CA 1
ATOM 613 C C . LEU A 1 81 ? -10.986 -4.168 9.456 1.00 98.50 81 LEU A C 1
ATOM 615 O O . LEU A 1 81 ? -11.209 -5.375 9.520 1.00 98.50 81 LEU A O 1
ATOM 619 N N . VAL A 1 82 ? -11.512 -3.407 8.500 1.00 98.50 82 VAL A N 1
ATOM 620 C CA . VAL A 1 82 ? -12.361 -3.930 7.424 1.00 98.50 82 VAL A CA 1
ATOM 621 C C . VAL A 1 82 ? -11.663 -3.699 6.100 1.00 98.50 82 VAL A C 1
ATOM 623 O O . VAL A 1 82 ? -11.524 -2.554 5.671 1.00 98.50 82 VAL A O 1
ATOM 626 N N . PHE A 1 83 ? -11.246 -4.790 5.459 1.00 98.44 83 PHE A N 1
ATOM 627 C CA . PHE A 1 83 ? -10.612 -4.756 4.145 1.00 98.44 83 PHE A CA 1
ATOM 628 C C . PHE A 1 83 ? -11.533 -4.117 3.100 1.00 98.44 83 PHE A C 1
ATOM 630 O O . PHE A 1 83 ? -12.746 -4.362 3.096 1.00 98.44 83 PHE A O 1
ATOM 637 N N . ARG A 1 84 ? -10.962 -3.289 2.220 1.00 98.62 84 ARG A N 1
ATOM 638 C CA . ARG A 1 84 ? -11.702 -2.579 1.170 1.00 98.62 84 ARG A CA 1
ATOM 639 C C . ARG A 1 84 ? -11.206 -2.884 -0.229 1.00 98.62 84 ARG A C 1
ATOM 641 O O . ARG A 1 84 ? -12.034 -3.192 -1.082 1.00 98.62 84 ARG A O 1
ATOM 648 N N . SER A 1 85 ? -9.909 -2.766 -0.465 1.00 98.50 85 SER A N 1
ATOM 649 C CA . SER A 1 85 ? -9.296 -3.091 -1.750 1.00 98.50 85 SER A CA 1
ATOM 650 C C . SER A 1 85 ? -7.782 -3.157 -1.616 1.00 98.50 85 SER A C 1
ATOM 652 O O . SER A 1 85 ? -7.216 -2.707 -0.615 1.00 98.50 85 SER A O 1
ATOM 654 N N . TYR A 1 86 ? -7.144 -3.643 -2.675 1.00 98.50 86 TYR A N 1
ATOM 655 C CA . TYR A 1 86 ? -5.719 -3.457 -2.883 1.00 98.50 86 TYR A CA 1
ATOM 656 C C . TYR A 1 86 ? -5.441 -2.203 -3.718 1.00 98.50 86 TYR A C 1
ATOM 658 O O . TYR A 1 86 ? -6.310 -1.724 -4.458 1.00 98.50 86 TYR A O 1
ATOM 666 N N . PHE A 1 87 ? -4.232 -1.670 -3.595 1.00 98.44 87 PHE A N 1
ATOM 667 C CA . PHE A 1 87 ? -3.650 -0.719 -4.529 1.00 98.44 87 PHE A CA 1
ATOM 668 C C . PHE A 1 87 ? -2.264 -1.206 -4.941 1.00 98.44 87 PHE A C 1
ATOM 670 O O . PHE A 1 87 ? -1.404 -1.472 -4.108 1.00 98.44 87 PHE A O 1
ATOM 677 N N . LYS A 1 88 ? -2.050 -1.287 -6.249 1.00 98.12 88 LYS A N 1
ATOM 678 C CA . LYS A 1 88 ? -0.748 -1.502 -6.864 1.00 98.12 88 LYS A CA 1
ATOM 679 C C . LYS A 1 88 ? -0.623 -0.560 -8.042 1.00 98.12 88 LYS A C 1
ATOM 681 O O . LYS A 1 88 ? -1.633 -0.211 -8.661 1.00 98.12 88 LYS A O 1
ATOM 686 N N . ILE A 1 89 ? 0.599 -0.133 -8.348 1.00 97.69 89 ILE A N 1
ATOM 687 C CA . ILE A 1 89 ? 0.829 0.697 -9.530 1.00 97.69 89 ILE A CA 1
ATOM 688 C C . ILE A 1 89 ? 0.290 -0.011 -10.789 1.00 97.69 89 ILE A C 1
ATOM 690 O O . ILE A 1 89 ? 0.461 -1.222 -10.932 1.00 97.69 89 ILE A O 1
ATOM 694 N N . PRO A 1 90 ? -0.371 0.714 -11.708 1.00 95.62 90 PRO A N 1
ATOM 695 C CA . PRO A 1 90 ? -1.044 0.107 -12.859 1.00 95.62 90 PRO A CA 1
ATOM 696 C C . PRO A 1 90 ? -0.079 -0.311 -13.976 1.00 95.62 90 PRO A C 1
ATOM 698 O O . PRO A 1 90 ? -0.477 -1.002 -14.911 1.00 95.62 90 PRO A O 1
ATOM 701 N N . ARG A 1 91 ? 1.172 0.150 -13.915 1.00 93.88 91 ARG A N 1
ATOM 702 C CA . ARG A 1 91 ? 2.211 -0.138 -14.904 1.00 93.88 91 ARG A CA 1
ATOM 703 C C . ARG A 1 91 ? 2.928 -1.442 -14.569 1.00 93.88 91 ARG A C 1
ATOM 705 O O . ARG A 1 91 ? 3.249 -1.694 -13.409 1.00 93.88 91 ARG A O 1
ATOM 712 N N . HIS A 1 92 ? 3.207 -2.235 -15.597 1.00 95.50 92 HIS A N 1
ATOM 713 C CA . HIS A 1 92 ? 4.136 -3.350 -15.484 1.00 95.50 92 HIS A CA 1
ATOM 714 C C . HIS A 1 92 ? 5.575 -2.864 -15.644 1.00 95.50 92 HIS A C 1
ATOM 716 O O . HIS A 1 92 ? 5.819 -1.935 -16.412 1.00 95.50 92 HIS A O 1
ATOM 722 N N . GLN A 1 93 ? 6.488 -3.502 -14.920 1.00 93.88 93 GLN A N 1
ATOM 723 C CA . GLN A 1 93 ? 7.929 -3.306 -15.032 1.00 93.88 93 GLN A CA 1
ATOM 724 C C . GLN A 1 93 ? 8.579 -4.534 -15.662 1.00 93.88 93 GLN A C 1
ATOM 726 O O . GLN A 1 93 ? 7.973 -5.611 -15.699 1.00 93.88 93 GLN A O 1
ATOM 731 N N . ALA A 1 94 ? 9.796 -4.366 -16.173 1.00 91.44 94 ALA A N 1
ATOM 732 C CA . ALA A 1 94 ? 10.572 -5.481 -16.688 1.00 91.44 94 ALA A CA 1
ATOM 733 C C . ALA A 1 94 ? 10.974 -6.439 -15.556 1.00 91.44 94 ALA A C 1
ATOM 735 O O . ALA A 1 94 ? 11.120 -6.044 -14.399 1.00 91.44 94 ALA A O 1
ATOM 736 N N . ASP A 1 95 ? 11.246 -7.696 -15.901 1.00 91.50 95 ASP A N 1
ATOM 737 C CA . ASP A 1 95 ? 11.721 -8.684 -14.924 1.00 91.50 95 ASP A CA 1
ATOM 738 C C . ASP A 1 95 ? 13.149 -8.391 -14.419 1.00 91.50 95 ASP A C 1
ATOM 740 O O . ASP A 1 95 ? 13.627 -9.035 -13.487 1.00 91.50 95 ASP A O 1
ATOM 744 N N . THR A 1 96 ? 13.825 -7.388 -14.991 1.00 91.31 96 THR A N 1
ATOM 745 C CA . THR A 1 96 ? 15.102 -6.843 -14.505 1.00 91.31 96 THR A CA 1
ATOM 746 C C . THR A 1 96 ? 14.932 -5.716 -13.475 1.00 91.31 96 THR A C 1
ATOM 748 O O . THR A 1 96 ? 15.917 -5.162 -12.981 1.00 91.31 96 THR A O 1
ATOM 751 N N . GLU A 1 97 ? 13.696 -5.376 -13.102 1.00 92.06 97 GLU A N 1
ATOM 752 C CA . GLU A 1 97 ? 13.386 -4.280 -12.184 1.00 92.06 97 GLU A CA 1
ATOM 753 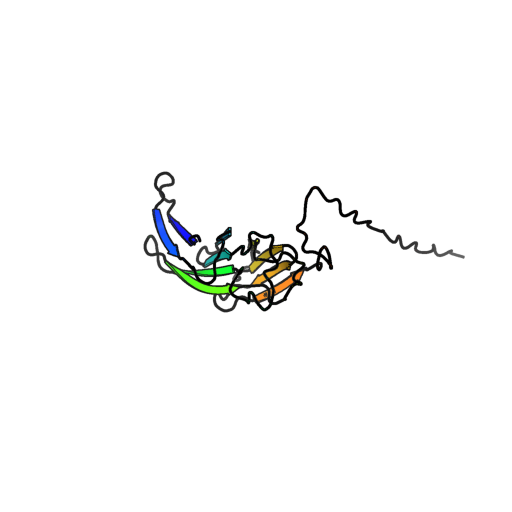C C . GLU A 1 97 ? 12.816 -4.810 -10.883 1.00 92.06 97 GLU A C 1
ATOM 755 O O . GLU A 1 97 ? 11.693 -5.312 -10.841 1.00 92.06 97 GLU A O 1
ATOM 760 N N . ASN A 1 98 ? 13.543 -4.627 -9.779 1.00 94.44 98 ASN A N 1
ATOM 761 C CA . ASN A 1 98 ? 12.929 -4.853 -8.480 1.00 94.44 98 ASN A CA 1
ATOM 762 C C . ASN A 1 98 ? 11.805 -3.829 -8.277 1.00 94.44 98 ASN A C 1
ATOM 764 O O . ASN A 1 98 ? 12.012 -2.614 -8.288 1.00 94.44 98 ASN A O 1
ATOM 768 N N . CYS A 1 99 ? 10.590 -4.326 -8.115 1.00 95.12 99 CYS A N 1
ATOM 769 C CA . CYS A 1 99 ? 9.414 -3.484 -8.007 1.00 95.12 99 CYS A CA 1
ATOM 770 C C . CYS A 1 99 ? 8.405 -4.162 -7.107 1.00 95.12 99 CYS A C 1
ATOM 772 O O . CYS A 1 99 ? 7.972 -5.282 -7.388 1.00 95.12 99 CYS A O 1
ATOM 774 N N . VAL A 1 100 ? 8.052 -3.469 -6.030 1.00 96.19 100 VAL A N 1
ATOM 775 C CA . VAL A 1 100 ? 7.045 -3.870 -5.051 1.00 96.19 100 VAL A CA 1
ATOM 776 C C . VAL A 1 100 ? 6.666 -2.660 -4.198 1.00 96.19 100 VAL A C 1
ATOM 778 O O . VAL A 1 100 ? 7.426 -1.689 -4.145 1.00 96.19 100 VAL A O 1
ATOM 781 N N . ALA A 1 101 ? 5.504 -2.703 -3.549 1.00 96.44 101 ALA A N 1
ATOM 782 C CA . ALA A 1 101 ? 5.064 -1.662 -2.635 1.00 96.44 101 ALA A CA 1
ATOM 783 C C . ALA A 1 101 ? 6.087 -1.464 -1.499 1.00 96.44 101 ALA A C 1
ATOM 785 O O . ALA A 1 101 ? 6.496 -2.418 -0.839 1.00 96.44 101 ALA A O 1
ATOM 786 N N . HIS A 1 102 ? 6.504 -0.218 -1.270 1.00 95.38 102 HIS A N 1
ATOM 787 C CA . HIS A 1 102 ? 7.402 0.155 -0.176 1.00 95.38 102 HIS A CA 1
ATOM 788 C C . HIS A 1 102 ? 6.820 1.361 0.586 1.00 95.38 102 HIS A C 1
ATOM 790 O O . HIS A 1 102 ? 5.614 1.608 0.544 1.00 95.38 102 HIS A O 1
ATOM 796 N N . ASN A 1 103 ? 7.641 2.101 1.331 1.00 93.62 103 ASN A N 1
ATOM 797 C CA . ASN A 1 103 ? 7.170 3.168 2.212 1.00 93.62 103 ASN A CA 1
ATOM 798 C C . ASN A 1 103 ? 6.448 4.304 1.475 1.00 93.62 103 ASN A C 1
ATOM 800 O O . ASN A 1 103 ? 6.876 4.766 0.412 1.00 93.62 103 ASN A O 1
ATOM 804 N N . GLY A 1 104 ? 5.389 4.803 2.115 1.00 95.19 104 GLY A N 1
ATOM 805 C CA . GLY A 1 104 ? 4.614 5.953 1.670 1.00 95.19 104 GLY A CA 1
ATOM 806 C C . GLY A 1 104 ? 4.396 6.990 2.767 1.00 95.19 104 GLY A C 1
ATOM 807 O O . GLY A 1 104 ? 4.587 6.741 3.955 1.00 95.19 104 GLY A O 1
ATOM 808 N N . SER A 1 105 ? 4.030 8.200 2.363 1.00 96.62 105 SER A N 1
ATOM 809 C CA . SER A 1 105 ? 3.717 9.318 3.253 1.00 96.62 105 SER A CA 1
ATOM 810 C C . SER A 1 105 ? 2.497 10.074 2.753 1.00 96.62 105 SER A C 1
ATOM 812 O O . SER A 1 105 ? 2.309 10.259 1.549 1.00 96.62 105 SER A O 1
ATOM 814 N N . LEU A 1 106 ? 1.653 10.521 3.682 1.00 97.75 106 LEU A N 1
ATOM 815 C CA . LEU A 1 106 ? 0.455 11.271 3.328 1.00 97.75 106 LEU A CA 1
ATOM 816 C C . LEU A 1 106 ? 0.804 12.653 2.779 1.00 97.75 106 LEU A C 1
ATOM 818 O O . LEU A 1 106 ? 1.628 13.370 3.347 1.00 97.75 106 LEU A O 1
ATOM 822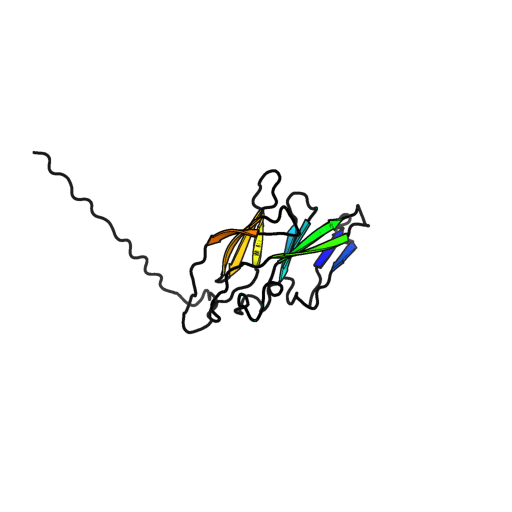 N N . ILE A 1 107 ? 0.073 13.071 1.751 1.00 97.69 107 ILE A N 1
ATOM 823 C CA . ILE A 1 107 ? 0.061 14.457 1.292 1.00 97.69 107 ILE A CA 1
ATOM 824 C C . ILE A 1 107 ? -1.137 15.150 1.958 1.00 97.69 107 ILE A C 1
ATOM 826 O O . ILE A 1 107 ? -2.284 14.762 1.715 1.00 97.69 107 ILE A O 1
ATOM 830 N N . PRO A 1 108 ? -0.919 16.160 2.818 1.00 95.50 108 PRO A N 1
ATOM 831 C CA . PRO A 1 108 ? -1.999 16.816 3.541 1.00 95.50 108 PRO A CA 1
ATOM 832 C C . PRO A 1 108 ? -2.849 17.668 2.592 1.00 95.50 108 PRO A C 1
ATOM 834 O O . PRO A 1 108 ? -2.480 18.781 2.224 1.00 95.50 108 PRO A O 1
ATOM 837 N N . VAL A 1 109 ? -4.024 17.157 2.223 1.00 96.44 109 VAL A N 1
ATOM 838 C CA . VAL A 1 109 ? -5.013 17.877 1.413 1.00 96.44 109 VAL A CA 1
ATOM 839 C C . VAL A 1 109 ? -6.377 17.790 2.085 1.00 96.44 109 VAL A C 1
ATOM 841 O O . VAL A 1 109 ? -6.866 16.713 2.423 1.00 96.44 109 VAL A O 1
ATOM 844 N N . LYS A 1 110 ? -7.027 18.940 2.292 1.00 94.50 110 LYS A N 1
ATOM 845 C CA . LYS A 1 110 ? -8.327 18.995 2.969 1.00 94.50 110 LYS A CA 1
ATOM 846 C C . LYS A 1 110 ? -9.358 18.141 2.225 1.00 94.50 110 LYS A C 1
ATOM 848 O O . LYS A 1 110 ? -9.627 18.358 1.049 1.00 94.50 110 LYS A O 1
ATOM 853 N N . GLY A 1 111 ? -9.969 17.200 2.944 1.00 95.44 111 GLY A N 1
ATOM 854 C CA . GLY A 1 111 ? -11.032 16.345 2.408 1.00 95.44 111 GLY A CA 1
ATOM 855 C C . GLY A 1 111 ? -10.556 15.218 1.489 1.00 95.44 111 GLY A C 1
ATOM 856 O O . GLY A 1 111 ? -11.407 14.514 0.951 1.00 95.44 111 GLY A O 1
ATOM 857 N N . LYS A 1 112 ? -9.241 15.026 1.333 1.00 97.75 112 LYS A N 1
ATOM 858 C CA . LYS A 1 112 ? -8.661 13.945 0.537 1.00 97.75 112 LYS A CA 1
ATOM 859 C C . LYS A 1 112 ? -7.695 13.110 1.364 1.00 97.75 112 LYS A C 1
ATOM 861 O O . LYS A 1 112 ? -7.033 13.623 2.262 1.00 97.75 112 LYS A O 1
ATOM 866 N N . ASP A 1 113 ? -7.606 11.840 1.006 1.00 98.44 113 ASP A N 1
ATOM 867 C CA . ASP A 1 113 ? -6.567 10.936 1.477 1.00 98.44 113 ASP A CA 1
ATOM 868 C C . ASP A 1 113 ? -5.636 10.665 0.289 1.00 98.44 113 ASP A C 1
ATOM 870 O O . ASP A 1 113 ? -5.965 9.887 -0.606 1.00 98.44 113 ASP A O 1
ATOM 874 N N . LEU A 1 114 ? -4.519 11.395 0.238 1.00 98.38 114 LEU A N 1
ATOM 875 C CA . LEU A 1 114 ? -3.498 11.271 -0.802 1.00 98.38 114 LEU A CA 1
ATOM 876 C C . LEU A 1 114 ? -2.203 10.741 -0.194 1.00 98.38 114 LEU A C 1
ATOM 878 O O . LEU A 1 114 ? -1.860 11.107 0.933 1.00 98.38 114 LEU A O 1
ATOM 882 N N . MET A 1 115 ? -1.465 9.941 -0.952 1.00 98.06 115 MET A N 1
ATOM 883 C CA . MET A 1 115 ? -0.169 9.405 -0.550 1.00 98.06 115 MET A CA 1
ATOM 884 C C . MET A 1 115 ? 0.848 9.555 -1.680 1.00 98.06 115 MET A C 1
ATOM 886 O O . MET A 1 115 ? 0.509 9.407 -2.852 1.00 98.06 115 MET A O 1
ATOM 890 N N . VAL A 1 116 ? 2.092 9.857 -1.315 1.00 98.38 116 VAL A N 1
ATOM 891 C CA . VAL A 1 116 ? 3.274 9.658 -2.158 1.00 98.38 116 VAL A CA 1
ATOM 892 C C . VAL A 1 116 ? 4.022 8.438 -1.638 1.00 98.38 116 VAL A C 1
ATOM 894 O O . VAL A 1 116 ? 4.242 8.328 -0.435 1.00 98.38 116 VAL A O 1
ATOM 897 N N . GLN A 1 117 ? 4.378 7.509 -2.517 1.00 98.19 117 GLN A N 1
ATOM 898 C CA . GLN A 1 117 ? 4.915 6.208 -2.127 1.00 98.19 117 GLN A CA 1
ATOM 899 C C . GLN A 1 117 ? 5.966 5.709 -3.106 1.00 98.19 117 GLN A C 1
ATOM 901 O O . GLN A 1 117 ? 5.846 5.922 -4.313 1.00 98.19 117 GLN A O 1
ATOM 906 N N . ALA A 1 118 ? 6.989 5.053 -2.566 1.00 97.00 118 ALA A N 1
ATOM 907 C CA . ALA A 1 118 ? 8.048 4.422 -3.335 1.00 97.00 118 ALA A CA 1
ATOM 908 C C . ALA A 1 118 ? 7.687 2.978 -3.722 1.00 97.00 118 ALA A C 1
ATOM 910 O O . ALA A 1 118 ? 7.072 2.253 -2.941 1.00 97.00 118 ALA A O 1
ATOM 911 N N . TRP A 1 119 ? 8.140 2.569 -4.908 1.00 97.25 119 TRP A N 1
ATOM 912 C CA . TRP A 1 119 ? 7.951 1.239 -5.495 1.00 97.25 119 TRP A CA 1
ATOM 913 C C . TRP A 1 119 ? 9.274 0.647 -6.011 1.00 97.25 119 TRP A C 1
ATOM 915 O O . TRP A 1 119 ? 9.310 0.008 -7.061 1.00 97.25 119 TRP A O 1
ATOM 925 N N . TYR A 1 120 ? 10.386 0.895 -5.307 1.00 94.94 120 TYR A N 1
ATOM 926 C CA . TYR A 1 120 ? 11.746 0.546 -5.754 1.00 94.94 120 TYR A CA 1
ATOM 927 C C . TYR A 1 120 ? 12.071 1.097 -7.154 1.00 94.94 120 TYR A C 1
ATOM 929 O O . TYR A 1 120 ? 11.887 2.296 -7.377 1.00 94.94 120 TYR A O 1
ATOM 937 N N . GLN A 1 121 ? 12.556 0.271 -8.091 1.00 95.56 121 GLN A N 1
ATOM 938 C CA . GLN A 1 121 ? 12.785 0.700 -9.474 1.00 95.56 121 GLN A CA 1
ATOM 939 C C . GLN A 1 121 ? 11.480 1.068 -10.179 1.00 95.56 121 GLN A C 1
ATOM 941 O O . GLN A 1 121 ? 11.505 1.929 -11.040 1.00 95.56 121 GLN A O 1
ATOM 946 N N . GLY A 1 122 ? 10.325 0.583 -9.704 1.00 95.31 122 GLY A N 1
ATOM 947 C CA . GLY A 1 122 ? 9.015 1.061 -10.148 1.00 95.31 122 GLY A CA 1
ATOM 948 C C . GLY A 1 122 ? 8.737 2.540 -9.852 1.00 95.31 122 GLY A C 1
ATOM 949 O O . GLY A 1 122 ? 7.696 3.055 -10.269 1.00 95.31 122 GLY A O 1
ATOM 950 N N . GLY A 1 123 ? 9.643 3.230 -9.156 1.00 96.19 123 GLY A N 1
ATOM 951 C CA . GLY A 1 123 ? 9.663 4.677 -9.019 1.00 96.19 123 GLY A CA 1
ATOM 952 C C . GLY A 1 123 ? 8.810 5.191 -7.865 1.00 96.19 123 GLY A C 1
ATOM 953 O O . GLY A 1 123 ? 8.675 4.551 -6.822 1.00 96.19 123 GLY A O 1
ATOM 954 N N . VAL A 1 124 ? 8.249 6.383 -8.042 1.00 97.75 124 VAL A N 1
ATOM 955 C CA . VAL A 1 124 ? 7.396 7.052 -7.057 1.00 97.75 124 VAL A CA 1
ATOM 956 C C . VAL A 1 124 ? 6.000 7.219 -7.638 1.00 97.75 124 VAL A C 1
ATOM 958 O O . VAL A 1 124 ? 5.841 7.780 -8.719 1.00 97.75 124 VAL A O 1
ATOM 961 N N . SER A 1 125 ? 4.986 6.773 -6.903 1.00 98.25 125 SER A N 1
ATOM 962 C CA . SER A 1 125 ? 3.573 6.985 -7.224 1.00 98.25 125 SER A CA 1
ATOM 963 C C . SER A 1 125 ? 2.964 8.019 -6.285 1.00 98.25 125 SER A C 1
ATOM 965 O O . SER A 1 125 ? 3.174 7.951 -5.072 1.00 98.25 125 SER A O 1
ATOM 967 N N . VAL A 1 126 ? 2.141 8.912 -6.818 1.00 98.56 126 VAL A N 1
ATOM 968 C CA . VAL A 1 126 ? 1.186 9.710 -6.051 1.00 98.56 126 VAL A CA 1
ATOM 969 C C . VAL A 1 126 ? -0.202 9.156 -6.322 1.00 98.56 126 VAL A C 1
ATOM 971 O O . VAL A 1 126 ? -0.610 9.064 -7.480 1.00 98.56 126 VAL A O 1
ATOM 974 N N . TRP A 1 127 ? -0.945 8.807 -5.279 1.00 98.62 127 TRP A N 1
ATOM 975 C CA . TRP A 1 127 ? -2.233 8.133 -5.416 1.00 98.62 127 TRP A CA 1
ATOM 976 C C . TRP A 1 127 ? -3.285 8.653 -4.430 1.00 98.62 127 TRP A C 1
ATOM 978 O O . TRP A 1 127 ? -2.972 9.175 -3.359 1.00 98.62 127 TRP A O 1
ATOM 988 N N . ASP A 1 128 ? -4.551 8.570 -4.844 1.00 98.62 128 ASP A N 1
ATOM 989 C CA . ASP A 1 128 ? -5.738 9.010 -4.108 1.00 98.62 128 ASP A CA 1
ATOM 990 C C . ASP A 1 128 ? -6.516 7.783 -3.622 1.00 98.62 128 ASP A C 1
ATOM 992 O O . ASP A 1 128 ? -7.010 6.995 -4.431 1.00 98.62 128 ASP A O 1
ATOM 996 N N . PHE A 1 129 ? -6.658 7.652 -2.303 1.00 98.62 129 PHE A N 1
ATOM 997 C CA . PHE A 1 129 ? -7.435 6.604 -1.632 1.00 98.62 129 PHE A CA 1
ATOM 998 C C . PHE A 1 129 ? -8.547 7.178 -0.750 1.00 98.62 129 PHE A C 1
ATOM 1000 O O . PHE A 1 129 ? -9.033 6.557 0.205 1.00 98.62 129 PHE A O 1
ATOM 1007 N N . THR A 1 130 ? -9.016 8.378 -1.104 1.00 98.56 130 THR A N 1
ATOM 1008 C CA . THR A 1 130 ? -10.182 9.003 -0.469 1.00 98.56 130 THR A CA 1
ATOM 1009 C C . THR A 1 130 ? -11.390 8.065 -0.522 1.00 98.56 130 THR A C 1
ATOM 1011 O O . THR A 1 130 ? -12.119 7.939 0.464 1.00 98.56 130 THR A O 1
ATOM 1014 N N . ASN A 1 131 ? -11.568 7.344 -1.634 1.00 98.38 131 ASN A N 1
ATOM 1015 C CA . ASN A 1 131 ? -12.464 6.195 -1.710 1.00 98.38 131 ASN A CA 1
ATOM 1016 C C . ASN A 1 131 ? -11.660 4.905 -1.496 1.00 98.38 131 ASN A C 1
ATOM 1018 O O . ASN A 1 131 ? -10.982 4.452 -2.417 1.00 98.38 131 ASN A O 1
ATOM 1022 N N . SER A 1 132 ? -11.778 4.303 -0.309 1.00 98.50 132 SER A N 1
ATOM 1023 C CA . SER A 1 132 ? -11.023 3.103 0.070 1.00 98.50 132 SER A CA 1
ATOM 1024 C C . SER A 1 132 ? -11.273 1.894 -0.834 1.00 98.50 132 SER A C 1
ATOM 1026 O O . SER A 1 132 ? -10.488 0.966 -0.788 1.00 98.50 132 SER A O 1
ATOM 1028 N N . SER A 1 133 ? -12.365 1.865 -1.608 1.00 98.44 133 SER A N 1
ATOM 1029 C CA . SER A 1 133 ? -12.694 0.747 -2.510 1.00 98.44 133 SER A CA 1
ATOM 1030 C C . SER A 1 133 ? -12.279 0.990 -3.961 1.00 98.44 133 SER A C 1
ATOM 1032 O O . SER A 1 133 ? -12.457 0.111 -4.800 1.00 98.44 133 SER A O 1
ATOM 1034 N N . LYS A 1 134 ? -11.820 2.204 -4.288 1.00 98.19 134 LYS A N 1
ATOM 1035 C CA . LYS A 1 134 ? -11.406 2.600 -5.643 1.00 98.19 134 LYS A CA 1
ATOM 1036 C C . LYS A 1 134 ? -10.194 3.539 -5.577 1.00 98.19 134 LYS A C 1
ATOM 1038 O O . LYS A 1 134 ? -10.317 4.697 -5.996 1.00 98.19 134 LYS A O 1
ATOM 1043 N N . PRO A 1 135 ? -9.060 3.088 -5.010 1.00 98.31 135 PRO A N 1
ATOM 1044 C CA . PRO A 1 135 ? -7.831 3.865 -5.031 1.00 98.31 135 PRO A CA 1
ATOM 1045 C C . PRO A 1 135 ? -7.358 4.050 -6.474 1.00 98.31 135 PRO A C 1
ATOM 1047 O O . PRO A 1 135 ? -7.612 3.208 -7.338 1.00 98.31 135 PRO A O 1
ATOM 1050 N N . LYS A 1 136 ? -6.680 5.163 -6.749 1.00 98.12 136 LYS A N 1
ATOM 1051 C CA . LYS A 1 136 ? -6.142 5.435 -8.084 1.00 98.12 136 LYS A CA 1
ATOM 1052 C C . LYS A 1 136 ? -4.829 6.188 -8.024 1.00 98.12 136 LYS A C 1
ATOM 1054 O O . LYS A 1 136 ? -4.686 7.132 -7.250 1.00 98.12 136 LYS A O 1
ATOM 1059 N N . GLU A 1 137 ? -3.906 5.821 -8.899 1.00 98.38 137 GLU A N 1
ATOM 1060 C CA . GLU A 1 137 ? -2.727 6.636 -9.163 1.00 98.38 137 GLU A CA 1
ATOM 1061 C C . GLU A 1 137 ? -3.151 7.932 -9.874 1.00 98.38 137 GLU A C 1
ATOM 1063 O O . GLU A 1 137 ? -4.045 7.929 -10.724 1.00 98.38 137 GLU A O 1
ATOM 1068 N N . ILE A 1 138 ? -2.555 9.057 -9.481 1.00 98.31 138 ILE A N 1
ATOM 1069 C CA . ILE A 1 138 ? -2.842 10.388 -10.036 1.00 98.31 138 ILE A CA 1
ATOM 1070 C C . ILE A 1 138 ? -1.607 11.064 -10.636 1.00 98.31 138 ILE A C 1
ATOM 1072 O O . ILE A 1 138 ? -1.757 11.970 -11.451 1.00 98.31 138 ILE A O 1
ATOM 1076 N N . ALA A 1 139 ? -0.406 10.640 -10.249 1.00 98.06 139 ALA A N 1
ATOM 1077 C CA . ALA A 1 139 ? 0.851 11.022 -10.881 1.00 98.06 139 ALA A CA 1
ATOM 1078 C C . ALA A 1 139 ? 1.919 9.979 -10.548 1.00 98.0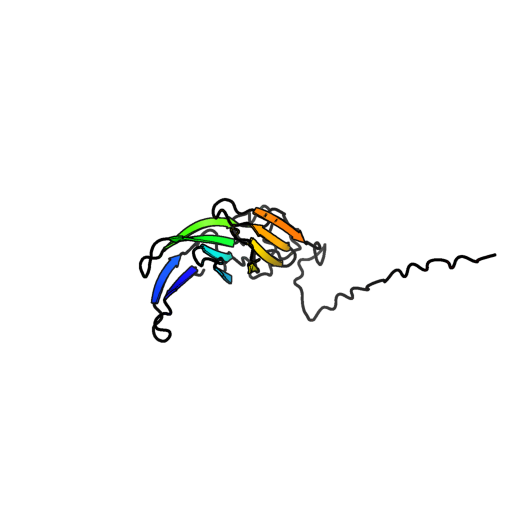6 139 ALA A C 1
ATOM 1080 O O . ALA A 1 139 ? 1.812 9.292 -9.534 1.00 98.06 139 ALA A O 1
ATOM 1081 N N . TYR A 1 140 ? 2.966 9.889 -11.360 1.00 98.12 140 TYR A N 1
ATOM 1082 C CA . TYR A 1 140 ? 4.125 9.068 -11.039 1.00 98.12 140 TYR A CA 1
ATOM 1083 C C . TYR A 1 140 ? 5.394 9.629 -11.676 1.00 98.12 140 TYR A C 1
ATOM 1085 O O . TYR A 1 140 ? 5.344 10.409 -12.629 1.00 98.12 140 TYR A O 1
ATOM 1093 N N . PHE A 1 141 ? 6.530 9.203 -11.139 1.00 97.31 141 PHE A N 1
ATOM 1094 C CA . PHE A 1 141 ? 7.827 9.306 -11.787 1.00 97.31 141 PHE A CA 1
ATOM 1095 C C . PHE A 1 141 ? 8.495 7.936 -11.744 1.00 97.31 141 PHE A C 1
ATOM 1097 O O . PHE A 1 141 ? 8.552 7.304 -10.692 1.00 97.31 141 PHE A O 1
ATOM 1104 N N . GLU A 1 142 ? 8.992 7.487 -12.886 1.00 94.12 142 GLU A N 1
ATOM 1105 C CA . GLU A 1 142 ? 9.616 6.185 -13.095 1.00 94.12 142 GLU A CA 1
ATOM 1106 C C . GLU A 1 142 ? 10.789 6.426 -14.063 1.00 94.12 142 GLU A C 1
ATOM 1108 O O . GLU A 1 142 ? 10.682 7.250 -14.977 1.00 94.12 142 GLU A O 1
ATOM 1113 N N . ARG A 1 143 ? 11.945 5.822 -13.782 1.00 92.25 143 ARG A N 1
ATOM 1114 C CA . ARG A 1 143 ? 13.212 6.103 -14.474 1.00 92.25 143 ARG A CA 1
ATOM 1115 C C . ARG A 1 143 ? 13.532 5.046 -15.543 1.00 92.25 143 ARG A C 1
ATOM 1117 O O . ARG 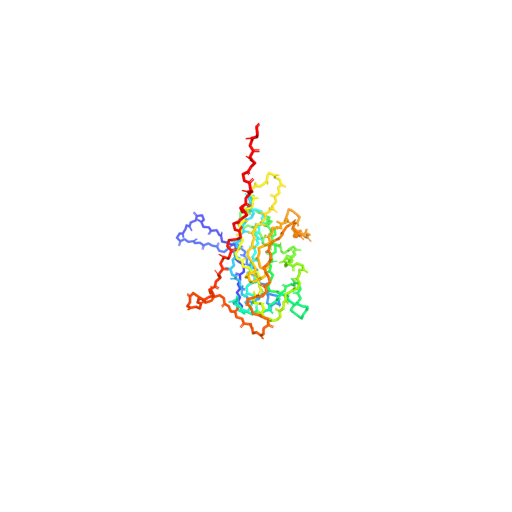A 1 143 ? 14.358 5.311 -16.417 1.00 92.25 143 ARG A O 1
ATOM 1124 N N . GLY A 1 144 ? 12.965 3.858 -15.423 1.00 90.06 144 GLY A N 1
ATOM 1125 C CA . GLY A 1 144 ? 13.252 2.607 -16.103 1.00 90.06 144 GLY A CA 1
ATOM 1126 C C . GLY A 1 144 ? 14.172 1.683 -15.291 1.00 90.06 144 GLY A C 1
ATOM 1127 O O . GLY A 1 144 ? 14.612 2.030 -14.185 1.00 90.06 144 GLY A O 1
ATOM 1128 N N . PRO A 1 145 ? 14.617 0.574 -15.903 1.00 89.69 145 PRO A N 1
ATOM 1129 C CA . PRO A 1 145 ? 15.519 -0.381 -15.273 1.00 89.69 145 PRO A CA 1
ATOM 1130 C C . PRO A 1 145 ? 16.922 0.178 -15.072 1.00 89.69 145 PRO A C 1
ATOM 1132 O O . PRO A 1 145 ? 17.386 1.051 -15.812 1.00 89.69 145 PRO A O 1
ATOM 1135 N N . LEU A 1 146 ? 17.612 -0.272 -14.024 1.00 88.81 146 LEU A N 1
ATOM 1136 C CA . LEU A 1 146 ? 19.031 0.013 -13.769 1.00 88.81 146 LEU A CA 1
ATOM 1137 C C . LEU A 1 146 ? 19.926 -0.758 -14.744 1.00 88.81 146 LEU A C 1
ATOM 1139 O O . LEU A 1 146 ? 20.990 -0.267 -15.114 1.00 88.81 146 LEU A O 1
ATOM 1143 N N . SER A 1 147 ? 19.477 -1.939 -15.172 1.00 87.69 147 SER A N 1
ATOM 1144 C CA . SER A 1 147 ? 20.086 -2.746 -16.224 1.00 87.69 147 SER A CA 1
ATOM 1145 C C . SER A 1 147 ? 18.997 -3.398 -17.072 1.00 87.69 147 SER A C 1
ATOM 1147 O O . SER A 1 147 ? 17.986 -3.876 -16.560 1.00 87.69 147 SER A O 1
ATOM 1149 N N . THR A 1 148 ? 19.202 -3.416 -18.385 1.00 87.88 148 THR A N 1
ATOM 1150 C CA . THR A 1 148 ? 18.303 -4.087 -19.336 1.00 87.88 148 THR A CA 1
ATOM 1151 C C . THR A 1 148 ? 18.573 -5.584 -19.454 1.00 87.88 148 THR A C 1
ATOM 1153 O O . THR A 1 148 ? 17.791 -6.281 -20.089 1.00 87.88 148 THR A O 1
ATOM 1156 N N . GLU A 1 149 ? 19.686 -6.065 -18.897 1.00 87.00 149 GLU A N 1
ATOM 1157 C CA . GLU A 1 149 ? 20.140 -7.455 -19.037 1.00 87.00 149 GLU A CA 1
ATOM 1158 C C . GLU A 1 149 ? 19.901 -8.260 -17.759 1.00 87.00 149 GLU A C 1
ATOM 1160 O O . GLU A 1 149 ? 19.435 -9.393 -17.823 1.00 87.00 149 GLU A O 1
ATOM 1165 N N . ASP A 1 150 ? 20.154 -7.644 -16.603 1.00 87.44 150 ASP A N 1
ATOM 1166 C CA . ASP A 1 150 ? 20.152 -8.321 -15.310 1.00 87.44 150 ASP A CA 1
ATOM 1167 C C . ASP A 1 150 ? 19.295 -7.575 -14.294 1.00 87.44 150 ASP A C 1
ATOM 1169 O O . ASP A 1 150 ? 19.322 -6.343 -14.222 1.00 87.44 150 ASP A O 1
ATOM 1173 N N . LEU A 1 151 ? 18.613 -8.323 -13.423 1.00 84.44 151 LEU A N 1
ATOM 1174 C CA . LEU A 1 151 ? 18.023 -7.735 -12.229 1.00 84.44 151 LEU A CA 1
ATOM 1175 C C . LEU A 1 151 ? 19.134 -7.311 -11.264 1.00 84.44 151 LEU A C 1
ATOM 1177 O O . LEU A 1 151 ? 19.870 -8.138 -10.724 1.00 84.44 151 LEU A O 1
ATOM 1181 N N . VAL A 1 152 ? 19.233 -6.006 -11.027 1.00 84.00 152 VAL A N 1
ATOM 1182 C CA . VAL A 1 152 ? 20.180 -5.420 -10.074 1.00 84.00 152 VAL A CA 1
ATOM 1183 C C . VAL A 1 152 ? 19.439 -4.541 -9.078 1.00 84.00 152 VAL A C 1
ATOM 1185 O O . VAL A 1 152 ? 18.610 -3.716 -9.452 1.00 84.00 152 VAL A O 1
ATOM 1188 N N . THR A 1 153 ? 19.745 -4.702 -7.795 1.00 77.75 153 THR A N 1
ATOM 1189 C CA . THR A 1 153 ? 19.284 -3.797 -6.741 1.00 77.75 153 THR A CA 1
ATOM 1190 C C . THR A 1 153 ? 20.305 -2.674 -6.548 1.00 77.75 153 THR A C 1
ATOM 1192 O O . THR A 1 153 ? 21.485 -2.822 -6.875 1.00 77.75 153 THR A O 1
ATOM 1195 N N . GLY A 1 154 ? 19.859 -1.512 -6.063 1.00 62.41 154 GLY A N 1
ATOM 1196 C CA . GLY A 1 154 ? 20.753 -0.387 -5.786 1.00 62.41 154 GLY A CA 1
ATOM 1197 C C . GLY A 1 154 ? 21.726 -0.724 -4.655 1.00 62.41 154 GLY A C 1
ATOM 1198 O O . GLY A 1 154 ? 21.365 -0.630 -3.487 1.00 62.41 154 GLY A O 1
ATOM 1199 N N . ASP A 1 155 ? 22.951 -1.116 -4.998 1.00 51.59 155 ASP A N 1
ATOM 1200 C CA . ASP A 1 155 ? 24.029 -1.387 -4.046 1.00 51.59 155 ASP A CA 1
ATOM 1201 C C . ASP A 1 155 ? 24.822 -0.093 -3.762 1.00 51.59 155 ASP A C 1
ATOM 1203 O O . ASP A 1 155 ? 25.366 0.496 -4.704 1.00 51.59 155 ASP A O 1
ATOM 1207 N N . PRO A 1 156 ? 24.958 0.359 -2.496 1.00 45.28 156 PRO A N 1
ATOM 1208 C CA . PRO A 1 156 ? 25.835 1.479 -2.140 1.00 45.28 156 PRO A CA 1
ATOM 1209 C C . PRO A 1 156 ? 27.297 1.286 -2.585 1.00 45.28 156 PRO A C 1
ATOM 1211 O O . PRO A 1 156 ? 28.035 2.266 -2.708 1.00 45.28 156 PRO A O 1
ATOM 1214 N N . GLY A 1 157 ? 27.731 0.039 -2.812 1.00 41.69 157 GLY A N 1
ATOM 1215 C CA . GLY A 1 157 ? 29.087 -0.311 -3.240 1.00 41.69 157 GLY A CA 1
ATOM 1216 C C . GLY A 1 157 ? 29.345 -0.209 -4.747 1.00 41.69 157 GLY A C 1
ATOM 1217 O O . GLY A 1 157 ? 30.504 -0.112 -5.163 1.00 41.69 157 GLY A O 1
ATOM 1218 N N . ARG A 1 158 ? 28.302 -0.180 -5.588 1.00 46.81 158 ARG A N 1
ATOM 1219 C CA . ARG A 1 158 ? 28.450 -0.166 -7.050 1.00 46.81 158 ARG A CA 1
ATOM 1220 C C . ARG A 1 158 ? 28.239 1.256 -7.564 1.00 46.81 158 ARG A C 1
ATOM 1222 O O . ARG A 1 158 ? 27.120 1.679 -7.832 1.00 46.81 158 ARG A O 1
ATOM 1229 N N . ARG A 1 159 ? 29.332 2.021 -7.708 1.00 38.47 159 ARG A N 1
ATOM 1230 C CA . ARG A 1 159 ? 29.300 3.329 -8.390 1.00 38.47 159 ARG A CA 1
ATOM 1231 C C . ARG A 1 159 ? 28.819 3.138 -9.827 1.00 38.47 159 ARG A C 1
ATOM 1233 O O . ARG A 1 159 ? 29.614 2.847 -10.716 1.00 38.47 159 ARG A O 1
ATOM 1240 N N . THR A 1 160 ? 27.541 3.374 -10.081 1.00 47.34 160 THR A N 1
ATOM 1241 C CA . THR A 1 160 ? 27.117 3.840 -11.396 1.00 47.34 160 THR A CA 1
ATOM 1242 C C . THR A 1 160 ? 27.642 5.261 -11.536 1.00 47.34 160 THR A C 1
ATOM 1244 O O . THR A 1 160 ? 27.136 6.193 -10.910 1.00 47.34 160 THR A O 1
ATOM 1247 N N . THR A 1 161 ? 28.722 5.424 -12.296 1.00 39.06 161 THR A N 1
ATOM 1248 C CA . THR A 1 161 ? 29.226 6.736 -12.697 1.00 39.06 161 THR A CA 1
ATOM 1249 C C . THR A 1 161 ? 28.183 7.374 -13.609 1.00 39.06 161 THR A C 1
ATOM 1251 O O . THR A 1 161 ? 28.231 7.223 -14.826 1.00 39.06 161 THR A O 1
ATOM 1254 N N . THR A 1 162 ? 27.203 8.067 -13.034 1.00 41.78 162 THR A N 1
ATOM 1255 C CA . THR A 1 162 ? 26.331 8.947 -13.811 1.00 41.78 162 THR A CA 1
ATOM 1256 C C . THR A 1 162 ? 27.165 10.159 -14.199 1.00 41.78 162 THR A C 1
ATOM 1258 O O . THR A 1 162 ? 27.295 11.115 -13.435 1.00 41.78 162 THR A O 1
ATOM 1261 N N . THR A 1 163 ? 27.785 10.115 -15.376 1.00 36.06 163 THR A N 1
ATOM 1262 C CA . THR A 1 163 ? 28.381 11.305 -15.983 1.00 36.06 163 THR A CA 1
ATOM 1263 C C . THR A 1 163 ? 27.246 12.268 -16.316 1.00 36.06 163 THR A C 1
ATOM 1265 O O . THR A 1 163 ? 26.527 12.092 -17.296 1.00 36.06 163 THR A O 1
ATOM 1268 N N . VAL A 1 164 ? 27.058 13.287 -15.478 1.00 30.88 164 VAL A N 1
ATOM 1269 C CA . VAL A 1 164 ? 26.186 14.420 -15.791 1.00 30.88 164 VAL A CA 1
ATOM 1270 C C . VAL A 1 164 ? 26.927 15.300 -16.794 1.00 30.88 164 VAL A C 1
ATOM 1272 O O . VAL A 1 164 ? 27.729 16.155 -16.418 1.00 30.88 164 VAL A O 1
ATOM 1275 N N . THR A 1 165 ? 26.690 15.089 -18.086 1.00 34.97 165 THR A N 1
ATOM 1276 C CA . THR A 1 165 ? 27.185 16.006 -19.117 1.00 34.97 165 THR A CA 1
ATOM 1277 C C . THR A 1 165 ? 26.297 17.249 -19.125 1.00 34.97 165 THR A C 1
ATOM 1279 O O . THR A 1 165 ? 25.197 17.245 -19.670 1.00 34.97 165 THR A O 1
ATOM 1282 N N . SER A 1 166 ? 26.763 18.327 -18.495 1.00 30.84 166 SER A N 1
ATOM 1283 C CA . SER A 1 166 ? 26.154 19.653 -18.623 1.00 30.84 166 SER A CA 1
ATOM 1284 C C . SER A 1 166 ? 26.454 20.204 -20.018 1.00 30.84 166 SER A C 1
ATOM 1286 O O . SER A 1 166 ? 27.579 20.617 -20.305 1.00 30.84 166 SER A O 1
ATOM 1288 N N . THR A 1 167 ? 25.466 20.214 -20.914 1.00 39.75 167 THR A N 1
ATOM 1289 C CA . THR A 1 167 ? 25.555 21.004 -22.147 1.00 39.75 167 THR A CA 1
ATOM 1290 C C . THR A 1 167 ? 25.392 22.473 -21.786 1.00 39.75 167 THR A C 1
ATOM 1292 O O . THR A 1 167 ? 24.286 22.968 -21.571 1.00 39.75 167 THR A O 1
ATOM 1295 N N . ARG A 1 168 ? 26.518 23.180 -21.692 1.00 34.31 168 ARG A N 1
ATOM 1296 C CA . ARG A 1 168 ? 26.553 24.631 -21.525 1.00 34.31 168 ARG A CA 1
ATOM 1297 C C . ARG A 1 168 ? 26.166 25.275 -22.858 1.00 34.31 168 ARG A C 1
ATOM 1299 O O . ARG A 1 168 ? 26.985 25.345 -23.768 1.00 34.31 168 ARG A O 1
ATOM 1306 N N . THR A 1 169 ? 24.929 25.741 -22.986 1.00 41.69 169 THR A N 1
ATOM 1307 C CA . THR A 1 169 ? 24.509 26.543 -24.141 1.00 41.69 169 THR A CA 1
ATOM 1308 C C . THR A 1 169 ? 25.200 27.904 -24.060 1.00 41.69 169 THR A C 1
ATOM 1310 O O . THR A 1 169 ? 24.815 28.767 -23.272 1.00 41.69 169 THR A O 1
ATOM 1313 N N . THR A 1 170 ? 26.263 28.107 -24.835 1.00 44.03 170 THR A N 1
ATOM 1314 C CA . THR A 1 170 ? 26.862 29.433 -25.016 1.00 44.03 170 THR A CA 1
ATOM 1315 C C . THR A 1 170 ? 25.969 30.248 -25.944 1.00 44.03 170 THR A C 1
ATOM 1317 O O . THR A 1 170 ? 25.921 29.990 -27.144 1.00 44.03 170 THR A O 1
ATOM 1320 N N . SER A 1 171 ? 25.252 31.223 -25.387 1.00 41.03 171 SER A N 1
ATOM 1321 C CA . SER A 1 171 ? 24.554 32.242 -26.174 1.00 41.03 171 SER A CA 1
ATOM 1322 C C . SER A 1 171 ? 25.583 33.202 -26.796 1.00 41.03 171 SER A C 1
ATOM 1324 O O . SER A 1 171 ? 26.455 33.686 -26.064 1.00 41.03 171 SER A O 1
ATOM 1326 N N . PRO A 1 172 ? 25.545 33.482 -28.112 1.00 42.62 172 PRO A N 1
ATOM 1327 C CA . PRO A 1 172 ? 26.448 34.448 -28.721 1.00 42.62 172 PRO A CA 1
ATOM 1328 C C . PRO A 1 172 ? 26.088 35.871 -28.271 1.00 42.62 172 PRO A C 1
ATOM 1330 O O . PRO A 1 172 ? 24.932 36.289 -28.316 1.00 42.62 172 PRO A O 1
ATOM 1333 N N . ARG A 1 173 ? 27.100 36.628 -27.831 1.00 44.25 173 ARG A N 1
ATOM 1334 C CA . ARG A 1 173 ? 26.990 38.072 -27.577 1.00 44.25 173 ARG A CA 1
ATOM 1335 C C . ARG A 1 173 ? 26.565 38.776 -28.866 1.00 44.25 173 ARG A C 1
ATOM 1337 O O . ARG A 1 173 ? 27.272 38.690 -29.865 1.00 44.25 173 ARG A O 1
ATOM 1344 N N . ALA A 1 174 ? 25.460 39.513 -28.814 1.00 44.19 174 ALA A N 1
ATOM 1345 C CA . ALA A 1 174 ? 25.108 40.476 -29.845 1.00 44.19 174 ALA A CA 1
ATOM 1346 C C . ALA A 1 174 ? 26.142 41.615 -29.853 1.00 44.19 174 ALA A C 1
ATOM 1348 O O . ALA A 1 174 ? 26.374 42.260 -28.829 1.00 44.19 174 ALA A O 1
ATOM 1349 N N . SER A 1 175 ? 26.780 41.839 -31.000 1.00 44.56 175 SER A N 1
ATOM 1350 C CA . SER A 1 175 ? 27.587 43.025 -31.276 1.00 44.56 175 SER A CA 1
ATOM 1351 C C . SER A 1 175 ? 26.657 44.194 -31.593 1.00 44.56 175 SER A C 1
ATOM 1353 O O . SER A 1 175 ? 25.925 44.147 -32.580 1.00 44.56 175 SER A O 1
ATOM 1355 N N . THR A 1 176 ? 26.681 45.234 -30.770 1.00 47.16 176 THR A N 1
ATOM 1356 C CA . THR A 1 176 ? 26.083 46.532 -31.094 1.00 47.16 176 THR A CA 1
ATOM 1357 C C . THR A 1 176 ? 27.032 47.305 -32.007 1.00 47.16 176 THR A C 1
ATOM 1359 O O . THR A 1 176 ? 28.178 47.546 -31.622 1.00 47.16 176 THR A O 1
ATOM 1362 N N . SER A 1 177 ? 26.552 47.644 -33.204 1.00 49.72 177 SER A N 1
ATOM 1363 C CA . SER A 1 177 ? 27.103 48.664 -34.108 1.00 49.72 177 SER A CA 1
ATOM 1364 C C . SER A 1 177 ? 26.700 50.064 -33.672 1.00 49.72 177 SER A C 1
ATOM 1366 O O . SER A 1 177 ? 25.522 50.187 -33.259 1.00 49.72 177 SER A O 1
#

Sequence (177 aa):
MGDGILFSIKDPERPRVIDRVQDNVNFAFWHSATFNQKANKVVFTDELGGGGAATCNAEIGPDRGADGIYDIVGKGDKRKLVFRSYFKIPRHQADTENCVAHNGSLIPVKGKDLMVQAWYQGGVSVWDFTNSSKPKEIAYFERGPLSTEDLVTGDPGRRTTTTVTSTRTTSPRASTS

Foldseek 3Di:
DDKDFDWDCVPVVDIDTLEIDDDPPAADAFADWDAFPVSQKIKTFRQPPVLQWQCQAPVNHARHLWIWIWGFDDDDSNTYTHTADTGDDPDHADRLFRFGWDDWDFDDDPLWTWIWTQGFQQFIFIWTCSPVNDIDTDDTDHDGHPDPPHNDHDDPPDDPPPPPPDPDPDDDDDDDD

Solvent-accessible surface area (backbone atoms only — not comparable to full-atom values): 10299 Å² total; per-residue (Å²): 111,64,68,54,72,45,68,42,60,90,46,74,94,62,60,39,81,47,34,76,47,76,47,89,85,45,46,50,31,77,69,49,79,44,64,45,97,81,66,45,33,39,38,34,22,11,23,29,64,76,64,63,31,49,35,36,33,81,88,61,35,63,62,31,28,13,29,41,29,24,41,51,44,77,58,86,75,61,32,39,77,40,83,51,35,61,46,52,79,92,64,72,54,56,80,24,22,22,13,22,33,51,70,65,47,75,48,96,44,94,95,49,41,33,35,42,29,37,18,64,47,62,19,36,41,30,32,40,45,62,47,53,70,62,52,43,80,78,49,72,50,65,85,59,62,90,33,94,86,45,67,59,75,95,50,94,84,61,81,75,80,76,78,79,79,78,82,77,82,81,78,81,82,82,81,84,129

Nearest PDB structures (foldseek):
  8asv-assembly1_B  TM=7.161E-01  e=9.068E-03  Saccharomyces cerevisiae
  6qk7-assembly1_B  TM=7.432E-01  e=2.338E-02  Saccharomyces cerevisiae S288C
  6vbu-assembly1_7  TM=5.718E-01  e=3.860E-02  Bos taurus
  8pty-assembly1_B  TM=6.639E-01  e=1.390E-01  Homo sapiens
  5lqw-assembly1_X  TM=5.791E-01  e=1.220E+00  Saccharomyces cerevisiae

Organism: NCBI:txid3074435

Secondary structure (DSSP, 8-state):
---EEEEE-SSTTS-EEEEEE--TTT-S-EEEEEE-TTSSEEEEEE-GGGGTSB-SSTTT-SSSSSEEEEEEESSGGG-EEEEEEEE--SS---TTS-B----EEEEEETTEEEEEEE-GGG-EEEEE-SSTTS-EEEEEE----S-SSS-----TTS------------PPPPPP-

pLDDT: mean 88.09, std 18.66, range [30.84, 98.69]